Protein AF-A0A964Z6X6-F1 (afdb_monomer)

Structure (mmCIF, N/CA/C/O backbone):
data_AF-A0A964Z6X6-F1
#
_entry.id   AF-A0A964Z6X6-F1
#
loop_
_atom_site.group_PDB
_atom_site.id
_atom_site.type_symbol
_atom_site.label_atom_id
_atom_site.label_alt_id
_atom_site.label_comp_id
_atom_site.label_asym_id
_atom_site.label_entity_id
_atom_site.label_seq_id
_atom_site.pdbx_PDB_ins_code
_atom_site.Cartn_x
_atom_site.Cartn_y
_atom_site.Cartn_z
_atom_site.occupancy
_atom_site.B_iso_or_equiv
_atom_site.auth_seq_id
_atom_site.auth_comp_id
_atom_site.auth_asym_id
_atom_site.auth_atom_id
_atom_site.pdbx_PDB_model_num
ATOM 1 N N . MET A 1 1 ? -7.745 53.218 -6.695 1.00 44.47 1 MET A N 1
ATOM 2 C CA . MET A 1 1 ? -8.501 52.914 -5.460 1.00 44.47 1 MET A CA 1
ATOM 3 C C . MET A 1 1 ? -7.697 51.912 -4.641 1.00 44.47 1 MET A C 1
ATOM 5 O O . MET A 1 1 ? -7.728 50.730 -4.944 1.00 44.47 1 MET A O 1
ATOM 9 N N . ALA A 1 2 ? -6.902 52.391 -3.682 1.00 48.56 2 ALA A N 1
ATOM 10 C CA . ALA A 1 2 ? -6.043 51.564 -2.833 1.00 48.56 2 ALA A CA 1
ATOM 11 C C . ALA A 1 2 ? -6.650 51.501 -1.425 1.00 48.56 2 ALA A C 1
ATOM 13 O O . ALA A 1 2 ? -6.872 52.538 -0.801 1.00 48.56 2 ALA A O 1
ATOM 14 N N . ARG A 1 3 ? -6.972 50.293 -0.948 1.00 56.75 3 ARG A N 1
ATOM 15 C CA . ARG A 1 3 ? -7.602 50.064 0.358 1.00 56.75 3 ARG A CA 1
ATOM 16 C C . ARG A 1 3 ? -6.505 49.792 1.390 1.00 56.75 3 ARG A C 1
ATOM 18 O O . ARG A 1 3 ? -5.921 48.714 1.413 1.00 56.75 3 ARG A O 1
ATOM 25 N N . LYS A 1 4 ? -6.206 50.812 2.196 1.00 57.31 4 LYS A N 1
ATOM 26 C CA . LYS A 1 4 ? -5.291 50.772 3.344 1.00 57.31 4 LYS A CA 1
ATOM 27 C C . LYS A 1 4 ? -5.904 49.853 4.415 1.00 57.31 4 LYS A C 1
ATOM 29 O O . LYS A 1 4 ? -7.078 50.018 4.741 1.00 57.31 4 LYS A O 1
ATOM 34 N N . LYS A 1 5 ? -5.159 48.850 4.884 1.00 69.25 5 LYS A N 1
ATOM 35 C CA . LYS A 1 5 ? -5.602 47.859 5.879 1.00 69.25 5 LYS A CA 1
ATOM 36 C C . LYS A 1 5 ? -4.838 48.122 7.180 1.00 69.25 5 LYS A C 1
ATOM 38 O O . LYS A 1 5 ? -3.614 48.037 7.173 1.00 69.25 5 LYS A O 1
ATOM 43 N N . ASP A 1 6 ? -5.565 48.498 8.230 1.00 69.62 6 ASP A N 1
ATOM 44 C CA . ASP A 1 6 ? -5.035 48.823 9.563 1.00 69.62 6 ASP A CA 1
ATOM 45 C C . ASP A 1 6 ? -4.527 47.573 10.309 1.00 69.62 6 ASP A C 1
ATOM 47 O O . ASP A 1 6 ? -5.234 46.558 10.314 1.00 69.62 6 ASP A O 1
ATOM 51 N N . PRO A 1 7 ? -3.344 47.632 10.955 1.00 64.44 7 PRO A N 1
ATOM 52 C CA . PRO A 1 7 ? -2.760 46.503 11.687 1.00 64.44 7 PRO A CA 1
ATOM 53 C C . PRO A 1 7 ? -3.059 46.421 13.202 1.00 64.44 7 PRO A C 1
ATOM 55 O O . PRO A 1 7 ? -2.658 45.442 13.820 1.00 64.44 7 PRO A O 1
ATOM 58 N N . ASP A 1 8 ? -3.798 47.345 13.822 1.00 63.06 8 ASP A N 1
ATOM 59 C CA . ASP A 1 8 ? -3.770 47.489 15.297 1.00 63.06 8 ASP A CA 1
ATOM 60 C C . ASP A 1 8 ? -4.960 46.903 16.088 1.00 63.06 8 ASP A C 1
ATOM 62 O O . ASP A 1 8 ? -5.321 47.425 17.140 1.00 63.06 8 ASP A O 1
ATOM 66 N N . ARG A 1 9 ? -5.605 45.813 15.639 1.00 55.88 9 ARG A N 1
ATOM 67 C CA . ARG A 1 9 ? -6.877 45.366 16.263 1.00 55.88 9 ARG A CA 1
ATOM 68 C C . ARG A 1 9 ? -6.854 44.184 17.236 1.00 55.88 9 ARG A C 1
ATOM 70 O O . ARG A 1 9 ? -7.929 43.776 17.655 1.00 55.88 9 ARG A O 1
ATOM 77 N N . PHE A 1 10 ? -5.708 43.632 17.624 1.00 59.47 10 PHE A N 1
ATOM 78 C CA . PHE A 1 10 ? -5.706 42.492 18.556 1.00 59.47 10 PHE A CA 1
ATOM 79 C C . PHE A 1 10 ? -4.608 42.599 19.610 1.00 59.47 10 PHE A C 1
ATOM 81 O O . PHE A 1 10 ? -3.666 41.814 19.667 1.00 59.47 10 PHE A O 1
ATOM 88 N N . ARG A 1 11 ? -4.767 43.599 20.472 1.00 57.81 11 ARG A N 1
ATOM 89 C CA . ARG A 1 11 ? -4.223 43.615 21.828 1.00 57.81 11 ARG A CA 1
ATOM 90 C C . ARG A 1 11 ? -5.431 43.755 22.755 1.00 57.81 11 ARG A C 1
ATOM 92 O O . ARG A 1 11 ? -6.334 44.506 22.415 1.00 57.81 11 ARG A O 1
ATOM 99 N N . GLU A 1 12 ? -5.400 43.044 23.880 1.00 54.84 12 GLU A N 1
ATOM 100 C CA . GLU A 1 12 ? -6.417 42.975 24.950 1.00 54.84 12 GLU A CA 1
ATOM 101 C C . GLU A 1 12 ? -7.394 41.792 24.871 1.00 54.84 12 GLU A C 1
ATOM 103 O O . GLU A 1 12 ? -8.525 41.907 24.416 1.00 54.84 12 GLU A O 1
ATOM 108 N N . GLN A 1 13 ? -6.953 40.654 25.411 1.00 53.03 13 GLN A N 1
ATOM 109 C CA . GLN A 1 13 ? -7.800 39.795 26.244 1.00 53.03 13 GLN A CA 1
ATOM 110 C C . GLN A 1 13 ? -6.893 39.023 27.214 1.00 53.03 13 GLN A C 1
ATOM 112 O O . GLN A 1 13 ? -6.485 37.891 26.977 1.00 53.03 13 GLN A O 1
ATOM 117 N N . SER A 1 14 ? -6.514 39.725 28.283 1.00 59.56 14 SER A N 1
ATOM 118 C CA . SER A 1 14 ? -6.000 39.155 29.528 1.00 59.56 14 SER A CA 1
ATOM 119 C C . SER A 1 14 ? -7.144 39.187 30.535 1.00 59.56 14 SER A C 1
ATOM 121 O O . SER A 1 14 ? -7.663 40.275 30.770 1.00 59.56 14 SER A O 1
ATOM 123 N N . ALA A 1 15 ? -7.513 38.022 31.068 1.00 55.00 15 ALA A N 1
ATOM 124 C CA . ALA A 1 15 ? -8.433 37.716 32.181 1.00 55.00 15 ALA A CA 1
ATOM 125 C C . ALA A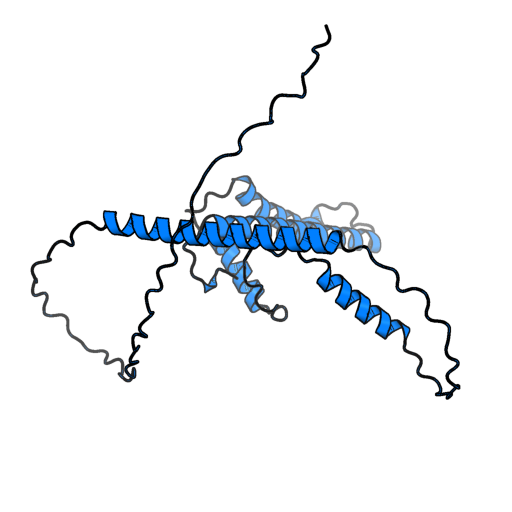 1 15 ? -8.990 36.314 31.843 1.00 55.00 15 ALA A C 1
ATOM 127 O O . ALA A 1 15 ? -9.300 36.064 30.687 1.00 55.00 15 ALA A O 1
ATOM 128 N N . GLU A 1 16 ? -9.123 35.311 32.697 1.00 48.41 16 GLU A N 1
ATOM 129 C CA . GLU A 1 16 ? -9.267 35.237 34.143 1.00 48.41 16 GLU A CA 1
ATOM 130 C C . GLU A 1 16 ? -9.241 33.725 34.484 1.00 48.41 16 GLU A C 1
ATOM 132 O O . GLU A 1 16 ? -9.721 32.933 33.680 1.00 48.41 16 GLU A O 1
ATOM 137 N N . THR A 1 17 ? -8.685 33.356 35.644 1.00 50.44 17 THR A N 1
ATOM 138 C CA . THR A 1 17 ? -9.153 32.286 36.562 1.00 50.44 17 THR A CA 1
ATOM 139 C C . THR A 1 17 ? -9.465 30.881 36.016 1.00 50.44 17 THR A C 1
ATOM 141 O O . THR A 1 17 ? -10.412 30.695 35.269 1.00 50.44 17 THR A O 1
ATOM 144 N N . ASP A 1 18 ? -8.772 29.846 36.506 1.00 48.22 18 ASP A N 1
ATOM 145 C CA . ASP A 1 18 ? -9.263 29.052 37.649 1.00 48.22 18 ASP A CA 1
ATOM 146 C C . ASP A 1 18 ? -8.277 27.929 38.021 1.00 48.22 18 ASP A C 1
ATOM 148 O O . ASP A 1 18 ? -7.705 27.263 37.157 1.00 48.22 18 ASP A O 1
ATOM 152 N N . SER A 1 19 ? -8.079 27.721 39.3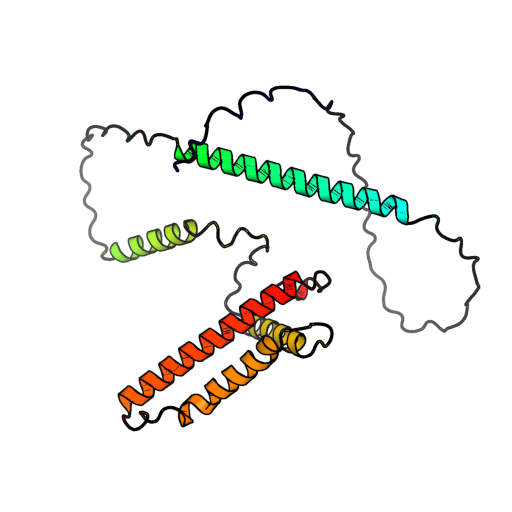20 1.00 55.28 19 SER A N 1
ATOM 153 C CA . SER A 1 19 ? -7.256 26.642 39.878 1.00 55.28 19 SER A CA 1
ATOM 154 C C . SER A 1 19 ? -8.172 25.522 40.372 1.00 55.28 19 SER A C 1
ATOM 156 O O . SER A 1 19 ? -8.854 25.729 41.377 1.00 55.28 19 SER A O 1
ATOM 158 N N . PRO A 1 20 ? -8.171 24.313 39.782 1.00 59.44 20 PRO A N 1
ATOM 159 C CA . PRO A 1 20 ? -8.857 23.191 40.397 1.00 59.44 20 PRO A CA 1
ATOM 160 C C . PRO A 1 20 ? -7.963 22.521 41.447 1.00 59.44 20 PRO A C 1
ATOM 162 O O . PRO A 1 20 ? -6.883 21.995 41.180 1.00 59.44 20 PRO A O 1
ATOM 165 N N . SER A 1 21 ? -8.476 22.577 42.673 1.00 56.41 21 SER A N 1
ATOM 166 C CA . SER A 1 21 ? -8.100 21.807 43.853 1.00 56.41 21 SER A CA 1
ATOM 167 C C . SER A 1 21 ? -7.875 20.325 43.517 1.00 56.41 21 SER A C 1
ATOM 169 O O . SER A 1 21 ? -8.790 19.622 43.096 1.00 56.41 21 SER A O 1
ATOM 171 N N . VAL A 1 22 ? -6.644 19.858 43.739 1.00 58.56 22 VAL A N 1
ATOM 172 C CA . VAL A 1 22 ? -6.261 18.442 43.714 1.00 58.56 22 VAL A CA 1
ATOM 173 C C . VAL A 1 22 ? -6.940 17.751 44.895 1.00 58.56 22 VAL A C 1
ATOM 175 O O . VAL A 1 22 ? -6.644 18.053 46.051 1.00 58.56 22 VAL A O 1
ATOM 178 N N . ARG A 1 23 ? -7.892 16.864 44.597 1.00 56.41 23 ARG A N 1
ATOM 179 C CA . ARG A 1 23 ? -8.524 15.964 45.562 1.00 56.41 23 ARG A CA 1
ATOM 180 C C . ARG A 1 23 ? -7.893 14.587 45.371 1.00 56.41 23 ARG A C 1
ATOM 182 O O . ARG A 1 23 ? -8.145 13.919 44.374 1.00 56.41 23 ARG A O 1
ATOM 189 N N . ASP A 1 24 ? -7.013 14.233 46.300 1.00 58.34 24 ASP A N 1
ATOM 190 C CA . ASP A 1 24 ? -6.432 12.901 46.436 1.00 58.34 24 ASP A CA 1
ATOM 191 C C . ASP A 1 24 ? -7.517 11.929 46.912 1.00 58.34 24 ASP A C 1
ATOM 193 O O . ASP A 1 24 ? -7.808 11.867 48.107 1.00 58.34 24 ASP A O 1
ATOM 197 N N . ASP A 1 25 ? -8.104 11.163 45.992 1.00 56.41 25 ASP A N 1
ATOM 198 C CA . ASP A 1 25 ? -8.909 9.995 46.346 1.00 56.41 25 ASP A CA 1
ATOM 199 C C . ASP A 1 25 ? -8.115 8.714 46.069 1.00 56.41 25 ASP A C 1
ATOM 201 O O . ASP A 1 25 ? -7.705 8.391 44.951 1.00 56.41 25 ASP A O 1
ATOM 205 N N . ALA A 1 26 ? -7.860 8.013 47.170 1.00 53.34 26 ALA A N 1
ATOM 206 C CA . ALA A 1 26 ? -7.090 6.794 47.280 1.00 53.34 26 ALA A CA 1
ATOM 207 C C . ALA A 1 26 ? -7.669 5.661 46.416 1.00 53.34 26 ALA A C 1
ATOM 209 O O . ALA A 1 26 ? -8.783 5.180 46.630 1.00 53.34 26 ALA A O 1
ATOM 210 N N . ILE A 1 27 ? -6.859 5.172 45.477 1.00 57.97 27 ILE A N 1
ATOM 211 C CA . ILE A 1 27 ? -7.132 3.949 44.725 1.00 57.97 27 ILE A CA 1
ATOM 212 C C . ILE A 1 27 ? -6.937 2.762 45.673 1.00 57.97 27 ILE A C 1
ATOM 214 O O . ILE A 1 27 ? -5.822 2.434 46.079 1.00 57.97 27 ILE A O 1
ATOM 218 N N . THR A 1 28 ? -8.047 2.119 46.021 1.00 53.75 28 THR A N 1
ATOM 219 C CA . THR A 1 28 ? -8.070 0.831 46.717 1.00 53.75 28 THR A CA 1
ATOM 220 C C . THR A 1 28 ? -7.868 -0.277 45.672 1.00 53.75 28 THR A C 1
ATOM 222 O O . THR A 1 28 ? -8.615 -0.305 44.691 1.00 53.75 28 THR A O 1
ATOM 225 N N . PRO A 1 29 ? -6.887 -1.187 45.816 1.00 60.28 29 PRO A N 1
ATOM 226 C CA . PRO A 1 29 ? -6.689 -2.279 44.869 1.00 60.28 29 PRO A CA 1
ATOM 227 C C . PRO A 1 29 ? -7.780 -3.337 45.070 1.00 60.28 29 PRO A C 1
ATOM 229 O O . PRO A 1 29 ? -7.806 -4.028 46.086 1.00 60.28 29 PRO A O 1
ATOM 232 N N . SER A 1 30 ? -8.694 -3.460 44.106 1.00 57.00 30 SER A N 1
ATOM 233 C CA . SER A 1 30 ? -9.619 -4.594 44.053 1.00 57.00 30 SER A CA 1
ATOM 234 C C . SER A 1 30 ? -8.895 -5.813 43.489 1.00 57.00 30 SER A C 1
ATOM 236 O O . SER A 1 30 ? -8.651 -5.935 42.290 1.00 57.00 30 SER A O 1
ATOM 238 N N . ASP A 1 31 ? -8.527 -6.667 44.434 1.00 50.44 31 ASP A N 1
ATOM 239 C CA . ASP A 1 31 ? -8.288 -8.102 44.351 1.00 50.44 31 ASP A CA 1
ATOM 240 C C . ASP A 1 31 ? -9.115 -8.769 43.230 1.00 50.44 31 ASP A C 1
ATOM 242 O O . ASP A 1 31 ? -10.325 -8.963 43.344 1.00 50.44 31 ASP A O 1
ATOM 246 N N . THR A 1 32 ? -8.466 -9.069 42.101 1.00 58.72 32 THR A N 1
ATOM 247 C CA . THR A 1 32 ? -9.032 -9.925 41.052 1.00 58.72 32 THR A CA 1
ATOM 248 C C . THR A 1 32 ? -8.594 -11.346 41.356 1.00 58.72 32 THR A C 1
ATOM 250 O O . THR A 1 32 ? -7.538 -11.802 40.921 1.00 58.72 32 THR A O 1
ATOM 253 N N . SER A 1 33 ? -9.411 -12.027 42.152 1.00 52.72 33 SER A N 1
ATOM 254 C CA . SER A 1 33 ? -9.322 -13.464 42.360 1.00 52.72 33 SER A CA 1
ATOM 255 C C . SER A 1 33 ? -9.654 -14.177 41.046 1.00 52.72 33 SER A C 1
ATOM 257 O O . SER A 1 33 ? -10.787 -14.152 40.569 1.00 52.72 33 SER A O 1
ATOM 259 N N . GLU A 1 34 ? -8.636 -14.784 40.453 1.00 54.97 34 GLU A N 1
ATOM 260 C CA . GLU A 1 34 ? -8.698 -15.679 39.301 1.00 54.97 34 GLU A CA 1
ATOM 261 C C . GLU A 1 34 ? -9.162 -17.073 39.775 1.00 54.97 34 GLU A C 1
ATOM 263 O O . GLU A 1 34 ? -8.448 -17.709 40.555 1.00 54.97 34 GLU A O 1
ATOM 268 N N . PRO A 1 35 ? -10.347 -17.582 39.379 1.00 63.59 35 PRO A N 1
ATOM 269 C CA . PRO A 1 35 ? -10.672 -18.986 39.586 1.00 63.59 35 PRO A CA 1
ATOM 270 C C . PRO A 1 35 ? -10.056 -19.853 38.471 1.00 63.59 35 PRO A C 1
ATOM 272 O O . PRO A 1 35 ? -10.027 -19.445 37.306 1.00 63.59 35 PRO A O 1
ATOM 275 N N . PRO A 1 36 ? -9.592 -21.073 38.793 1.00 64.81 36 PRO A N 1
ATOM 276 C CA . PRO A 1 36 ? -8.982 -21.970 37.823 1.00 64.81 36 PRO A CA 1
ATOM 277 C C . PRO A 1 36 ? -10.057 -22.551 36.898 1.00 64.81 36 PRO A C 1
ATOM 279 O O . PRO A 1 36 ? -10.965 -23.252 37.342 1.00 64.81 36 PRO A O 1
ATOM 282 N N . ILE A 1 37 ? -9.939 -22.298 35.593 1.00 58.25 37 ILE A N 1
ATOM 283 C CA . ILE A 1 37 ? -10.743 -22.987 34.580 1.00 58.25 37 ILE A CA 1
ATOM 284 C C . ILE A 1 37 ? -10.154 -24.386 34.393 1.00 58.25 37 ILE A C 1
ATOM 286 O O . ILE A 1 37 ? -9.234 -24.608 33.607 1.00 58.25 37 ILE A O 1
ATOM 290 N N . ALA A 1 38 ? -10.710 -25.334 35.135 1.00 61.53 38 ALA A N 1
ATOM 291 C CA . ALA A 1 38 ? -10.700 -26.741 34.797 1.00 61.53 38 ALA A CA 1
ATOM 292 C C . ALA A 1 38 ? -12.157 -27.189 34.748 1.00 61.53 38 ALA A C 1
ATOM 294 O O . ALA A 1 38 ? -12.706 -27.537 35.781 1.00 61.53 38 ALA A O 1
ATOM 295 N N . GLU A 1 39 ? -12.789 -27.198 33.573 1.00 54.03 39 GLU A N 1
ATOM 296 C CA . GLU A 1 39 ? -13.910 -28.116 33.392 1.00 54.03 39 GLU A CA 1
ATOM 297 C C . GLU A 1 39 ? -14.128 -28.496 31.933 1.00 54.03 39 GLU A C 1
ATOM 299 O O . GLU A 1 39 ? -14.116 -27.682 31.010 1.00 54.03 39 GLU A O 1
ATOM 304 N N . GLN A 1 40 ? -14.235 -29.805 31.771 1.00 49.88 40 GLN A N 1
ATOM 305 C CA . GLN A 1 40 ? -14.379 -30.546 30.541 1.00 49.88 40 GLN A CA 1
ATOM 306 C C . GLN A 1 40 ? -15.715 -30.197 29.884 1.00 49.88 40 GLN A C 1
ATOM 308 O O . GLN A 1 40 ? -16.744 -30.103 30.545 1.00 49.88 40 GLN A O 1
ATOM 313 N N . ALA A 1 41 ? -15.693 -30.046 28.561 1.00 52.09 41 ALA A N 1
ATOM 314 C CA . ALA A 1 41 ? -16.898 -29.982 27.754 1.00 52.09 41 ALA A CA 1
ATOM 315 C C . ALA A 1 41 ? -17.623 -31.336 27.822 1.00 52.09 41 ALA A C 1
ATOM 317 O O . ALA A 1 41 ? -17.306 -32.257 27.066 1.00 52.09 41 ALA A O 1
ATOM 318 N N . ASP A 1 42 ? -18.574 -31.445 28.748 1.00 48.25 42 ASP A N 1
ATOM 319 C CA . ASP A 1 42 ? -19.607 -32.471 28.735 1.00 48.25 42 ASP A CA 1
ATOM 320 C C . ASP A 1 42 ? -20.658 -32.088 27.687 1.00 48.25 42 ASP A C 1
ATOM 322 O O . ASP A 1 42 ? -21.267 -31.016 27.704 1.00 48.25 42 ASP A O 1
ATOM 326 N N . LEU A 1 43 ? -20.794 -32.960 26.700 1.00 51.41 43 LEU A N 1
ATOM 327 C CA . LEU A 1 43 ? -21.494 -32.737 25.446 1.00 51.41 43 LEU A CA 1
ATOM 328 C C . LEU A 1 43 ? -22.867 -33.405 25.524 1.00 51.41 43 LEU A C 1
ATOM 330 O O . LEU A 1 43 ? -23.205 -34.172 24.638 1.00 51.41 43 LEU A O 1
ATOM 334 N N . ASN A 1 44 ? -23.624 -33.180 26.605 1.00 57.22 44 ASN A N 1
ATOM 335 C CA . ASN A 1 44 ? -24.969 -33.735 26.802 1.00 57.22 44 ASN A CA 1
ATOM 336 C C . ASN A 1 44 ? -25.767 -32.939 27.857 1.00 57.22 44 ASN A C 1
ATOM 338 O O . ASN A 1 44 ? -25.913 -33.381 28.993 1.00 57.22 44 ASN A O 1
ATOM 342 N N . GLN A 1 45 ? -26.353 -31.794 27.488 1.00 52.59 45 GLN A N 1
ATOM 343 C CA . GLN A 1 45 ? -27.484 -31.244 28.248 1.00 52.59 45 GLN A CA 1
ATOM 344 C C . GLN A 1 45 ? -28.759 -31.236 27.393 1.00 52.59 45 GLN A C 1
ATOM 346 O O . GLN A 1 45 ? -28.760 -30.646 26.310 1.00 52.59 45 GLN A O 1
ATOM 351 N N . PRO A 1 46 ? -29.839 -31.899 27.850 1.00 54.12 46 PRO A N 1
ATOM 352 C CA . PRO A 1 46 ? -31.125 -31.881 27.174 1.00 54.12 46 PRO A CA 1
ATOM 353 C C . PRO A 1 46 ? -31.821 -30.525 27.356 1.00 54.12 46 PRO A C 1
ATOM 355 O O . PRO A 1 46 ? -31.847 -29.955 28.446 1.00 54.12 46 PRO A O 1
ATOM 358 N N . LEU A 1 47 ? -32.403 -30.035 26.258 1.00 54.72 47 LEU A N 1
ATOM 359 C CA . LEU A 1 47 ? -33.453 -29.018 26.246 1.00 54.72 47 LEU A CA 1
ATOM 360 C C . LEU A 1 47 ? -34.568 -29.471 27.192 1.00 54.72 47 LEU A C 1
ATOM 362 O O . LEU A 1 47 ? -35.238 -30.428 26.841 1.00 54.72 47 LEU A O 1
ATOM 366 N N . ASP A 1 48 ? -34.755 -28.816 28.337 1.00 54.53 48 ASP A N 1
ATOM 367 C CA . ASP A 1 48 ? -36.056 -28.664 29.006 1.00 54.53 48 ASP A CA 1
ATOM 368 C C . ASP A 1 48 ? -35.888 -27.851 30.298 1.00 54.53 48 ASP A C 1
ATOM 370 O O . ASP A 1 48 ? -35.463 -28.382 31.320 1.00 54.53 48 ASP A O 1
ATOM 374 N N . SER A 1 49 ? -36.204 -26.549 30.244 1.00 47.84 49 SER A N 1
ATOM 375 C CA . SER A 1 49 ? -36.765 -25.730 31.344 1.00 47.84 49 SER A CA 1
ATOM 376 C C . SER A 1 49 ? -36.694 -24.241 30.993 1.00 47.84 49 SER A C 1
ATOM 378 O O . SER A 1 49 ? -35.852 -23.494 31.487 1.00 47.84 49 SER A O 1
ATOM 380 N N . ILE A 1 50 ? -37.609 -23.782 30.137 1.00 47.69 50 ILE A N 1
ATOM 381 C CA . ILE A 1 50 ? -37.886 -22.350 29.968 1.00 47.69 50 ILE A CA 1
ATOM 382 C C . ILE A 1 50 ? -38.927 -21.971 31.029 1.00 47.69 50 ILE A C 1
ATOM 384 O O . ILE A 1 50 ? -40.120 -21.872 30.749 1.00 47.69 50 ILE A O 1
ATOM 388 N N . THR A 1 51 ? -38.482 -21.804 32.274 1.00 55.91 51 THR A N 1
ATOM 389 C CA . THR A 1 51 ? -39.292 -21.179 33.326 1.00 55.91 51 THR A CA 1
ATOM 390 C C . THR A 1 51 ? -39.086 -19.673 33.230 1.00 55.91 51 THR A C 1
ATOM 392 O O . THR A 1 51 ? -38.009 -19.157 33.522 1.00 55.91 51 THR A O 1
ATOM 395 N N . ALA A 1 52 ? -40.120 -18.976 32.762 1.00 51.84 52 ALA A N 1
ATOM 396 C CA . ALA A 1 52 ? -40.151 -17.531 32.608 1.00 51.84 52 ALA A CA 1
ATOM 397 C C . ALA A 1 52 ? -39.971 -16.826 33.964 1.00 51.84 52 ALA A C 1
ATOM 399 O O . ALA A 1 52 ? -40.895 -16.761 34.774 1.00 51.84 52 ALA A O 1
ATOM 400 N N . ALA A 1 53 ? -38.778 -16.280 34.199 1.00 55.22 53 ALA A N 1
ATOM 401 C CA . ALA A 1 53 ? -38.553 -15.290 35.241 1.00 55.22 53 ALA A CA 1
ATOM 402 C C . ALA A 1 53 ? -39.058 -13.916 34.752 1.00 55.22 53 ALA A C 1
ATOM 404 O O . ALA A 1 53 ? -38.815 -13.559 33.595 1.00 55.22 53 ALA A O 1
ATOM 405 N N . PRO A 1 54 ? -39.750 -13.128 35.594 1.00 56.50 54 PRO A N 1
ATOM 406 C CA . PRO A 1 54 ? -40.198 -11.790 35.236 1.00 56.50 54 PRO A CA 1
ATOM 407 C C . PRO A 1 54 ? -38.982 -10.889 34.999 1.00 56.50 54 PRO A C 1
ATOM 409 O O . PRO A 1 54 ? -38.240 -10.544 35.917 1.00 56.50 54 PRO A O 1
ATOM 412 N N . THR A 1 55 ? -38.777 -10.528 33.736 1.00 52.53 55 THR A N 1
ATOM 413 C CA . THR A 1 55 ? -37.765 -9.577 33.285 1.00 52.53 55 THR A CA 1
ATOM 414 C C . THR A 1 55 ? -38.056 -8.209 33.897 1.00 52.53 55 THR A C 1
ATOM 416 O O . THR A 1 55 ? -38.942 -7.485 33.445 1.00 52.53 55 THR A O 1
ATOM 419 N N . ALA A 1 56 ? -37.312 -7.853 34.944 1.00 53.78 56 ALA A N 1
ATOM 420 C CA . ALA A 1 56 ? -37.203 -6.475 35.391 1.00 53.78 56 ALA A CA 1
ATOM 421 C C . ALA A 1 56 ? -36.590 -5.659 34.245 1.00 53.78 56 ALA A C 1
ATOM 423 O O . ALA A 1 56 ? -35.486 -5.945 33.785 1.00 53.78 56 ALA A O 1
ATOM 424 N N . ILE A 1 57 ? -37.343 -4.684 33.743 1.00 58.12 57 ILE A N 1
ATOM 425 C CA . ILE A 1 57 ? -36.915 -3.767 32.687 1.00 58.12 57 ILE A CA 1
ATOM 426 C C . ILE A 1 57 ? -35.759 -2.926 33.255 1.00 58.12 57 ILE A C 1
ATOM 428 O O . ILE A 1 57 ? -35.983 -2.209 34.235 1.00 58.12 57 ILE A O 1
ATOM 432 N N . PRO A 1 58 ? -34.535 -3.001 32.698 1.00 62.47 58 PRO A N 1
ATOM 433 C CA . PRO A 1 58 ? -33.436 -2.168 33.158 1.00 62.47 58 PRO A CA 1
ATOM 434 C C . PRO A 1 58 ? -33.743 -0.699 32.851 1.00 62.47 58 PRO A C 1
ATOM 436 O O . PRO A 1 58 ? -34.079 -0.310 31.731 1.00 62.47 58 PRO A O 1
ATOM 439 N N . VAL A 1 59 ? -33.660 0.101 33.906 1.00 59.66 59 VAL A N 1
ATOM 440 C CA . VAL A 1 59 ? -33.887 1.541 33.936 1.00 59.66 59 VAL A CA 1
ATOM 441 C C . VAL A 1 59 ? -32.779 2.250 33.142 1.00 59.66 59 VAL A C 1
ATOM 443 O O . VAL A 1 59 ? -31.610 2.143 33.478 1.00 59.66 59 VAL A O 1
ATOM 446 N N . ASN A 1 60 ? -33.179 2.968 32.087 1.00 59.44 60 ASN A N 1
ATOM 447 C CA . ASN A 1 60 ? -32.477 4.063 31.395 1.00 59.44 60 ASN A CA 1
ATOM 448 C C . ASN A 1 60 ? -30.950 3.938 31.131 1.00 59.44 60 ASN A C 1
ATOM 450 O O . ASN A 1 60 ? -30.156 4.580 31.814 1.00 59.44 60 ASN A O 1
ATOM 454 N N . PRO A 1 61 ? -30.526 3.299 30.020 1.00 61.34 61 PRO A N 1
ATOM 455 C CA . PRO A 1 61 ? -29.125 3.286 29.557 1.00 61.34 61 PRO A CA 1
ATOM 456 C C . PRO A 1 61 ? -28.621 4.625 28.970 1.00 61.34 61 PRO A C 1
ATOM 458 O O . PRO A 1 61 ? -27.524 4.696 28.422 1.00 61.34 61 PRO A O 1
ATOM 461 N N . VAL A 1 62 ? -29.423 5.694 29.017 1.00 59.72 62 VAL A N 1
ATOM 462 C CA . VAL A 1 62 ? -29.093 6.981 28.374 1.00 59.72 62 VAL A CA 1
ATOM 463 C C . VAL A 1 62 ? -28.179 7.846 29.249 1.00 59.72 62 VAL A C 1
ATOM 465 O O . VAL A 1 62 ? -27.402 8.630 28.712 1.00 59.72 62 VAL A O 1
ATOM 468 N N . ALA A 1 63 ? -28.226 7.689 30.577 1.00 66.19 63 ALA A N 1
ATOM 469 C CA . ALA A 1 63 ? -27.386 8.466 31.492 1.00 66.19 63 ALA A CA 1
ATOM 470 C C . ALA A 1 63 ? -25.912 8.015 31.457 1.00 66.19 63 ALA A C 1
ATOM 472 O O . ALA A 1 63 ? -25.012 8.851 31.411 1.00 66.19 63 ALA A O 1
ATOM 473 N N . ASP A 1 64 ? -25.660 6.707 31.355 1.00 68.00 64 ASP A N 1
ATOM 474 C CA . ASP A 1 64 ? -24.298 6.149 31.374 1.00 68.00 64 ASP A CA 1
ATOM 475 C C . ASP A 1 64 ? -23.512 6.430 30.081 1.00 68.00 64 ASP A C 1
ATOM 477 O O . ASP A 1 64 ? -22.282 6.512 30.085 1.00 68.00 64 ASP A O 1
ATOM 481 N N . ALA A 1 65 ? -24.212 6.639 28.960 1.00 73.38 65 ALA A N 1
ATOM 482 C CA . ALA A 1 65 ? -23.581 6.984 27.687 1.00 73.38 65 ALA A CA 1
ATOM 483 C C . ALA A 1 65 ? -22.921 8.377 27.707 1.00 73.38 65 ALA A C 1
ATOM 485 O O . ALA A 1 65 ? -21.938 8.595 26.993 1.00 73.38 65 ALA A O 1
ATOM 486 N N . GLY A 1 66 ? -23.440 9.304 28.525 1.00 80.62 66 GLY A N 1
ATOM 487 C CA . GLY A 1 66 ? -22.883 10.649 28.688 1.00 80.62 66 GLY A CA 1
ATOM 488 C C . GLY A 1 66 ? -21.509 10.619 29.353 1.00 80.62 66 GLY A C 1
ATOM 489 O O . GLY A 1 66 ? -20.541 11.133 28.792 1.00 80.62 66 GLY A O 1
ATOM 490 N N . HIS A 1 67 ? -21.396 9.908 30.476 1.00 83.19 67 HIS A N 1
ATOM 491 C CA . HIS A 1 67 ? -20.147 9.807 31.236 1.00 83.19 67 HIS A CA 1
ATOM 492 C C . HIS A 1 67 ? -19.011 9.153 30.440 1.00 83.19 67 HIS A C 1
ATOM 494 O O . HIS A 1 67 ? -17.870 9.605 30.487 1.00 83.19 67 HIS A O 1
ATOM 500 N N . HIS A 1 68 ? -19.316 8.151 29.611 1.00 80.19 68 HIS A N 1
ATOM 501 C CA . HIS A 1 68 ? -18.298 7.536 28.757 1.00 80.19 68 HIS A CA 1
ATOM 502 C C . HIS A 1 68 ? -17.766 8.487 27.663 1.00 80.19 68 HIS A C 1
ATOM 504 O O . HIS A 1 68 ? -16.613 8.370 27.241 1.00 80.19 68 HIS A O 1
ATOM 510 N N . LEU A 1 69 ? -18.576 9.434 27.177 1.00 82.62 69 LEU A N 1
ATOM 511 C CA . LEU A 1 69 ? -18.118 10.449 26.221 1.00 82.62 69 LEU A CA 1
ATOM 512 C C . LEU A 1 69 ? -17.259 11.519 26.897 1.00 82.62 69 LEU A C 1
ATOM 514 O O . LEU A 1 69 ? -16.242 11.914 26.325 1.00 82.62 69 LEU A O 1
ATOM 518 N N . GLU A 1 70 ? -17.633 11.938 28.103 1.00 92.56 70 GLU A N 1
ATOM 519 C CA . GLU A 1 70 ? -16.863 12.877 28.926 1.00 92.56 70 GLU A CA 1
ATOM 520 C C . GLU A 1 70 ? -15.472 12.313 29.250 1.00 92.56 70 GLU A C 1
ATOM 522 O O . GLU A 1 70 ? -14.466 12.984 29.016 1.00 92.56 70 GLU A O 1
ATOM 527 N N . ASP A 1 71 ? -15.392 11.038 29.641 1.00 88.56 71 ASP A N 1
ATOM 528 C CA . ASP A 1 71 ? -14.122 10.339 29.881 1.00 88.56 71 ASP A CA 1
ATOM 529 C C . ASP A 1 71 ? -13.251 10.227 28.624 1.00 88.56 71 ASP A C 1
ATOM 531 O O . ASP A 1 71 ? -12.019 10.272 28.675 1.00 88.56 71 ASP A O 1
ATOM 535 N N . ARG A 1 72 ? -13.870 10.060 27.454 1.00 83.19 72 ARG A N 1
ATOM 536 C CA . ARG A 1 72 ? -13.124 10.026 26.190 1.00 83.19 72 ARG A CA 1
ATOM 537 C C . ARG A 1 72 ? -12.633 11.409 25.786 1.00 83.19 72 ARG A C 1
ATOM 539 O O . ARG A 1 72 ? -11.529 11.509 25.251 1.00 83.19 72 ARG A O 1
ATOM 546 N N . LEU A 1 73 ? -13.422 12.452 26.032 1.00 95.31 73 LEU A N 1
ATOM 547 C CA . LEU A 1 73 ? -13.027 13.835 25.776 1.00 95.31 73 LEU A CA 1
ATOM 548 C C . LEU A 1 73 ? -11.881 14.264 26.693 1.00 95.31 73 LEU A C 1
ATOM 550 O O . LEU A 1 73 ? -10.898 14.802 26.190 1.00 95.31 73 LEU A O 1
ATOM 554 N N . SER A 1 74 ? -11.936 13.929 27.983 1.00 94.81 74 SER A N 1
ATOM 555 C CA . SER A 1 74 ? -10.859 14.239 28.933 1.00 94.81 74 SER A CA 1
ATOM 556 C C . SER A 1 74 ? -9.548 13.522 28.576 1.00 94.81 74 SER A C 1
ATOM 558 O O . SER A 1 74 ? -8.462 14.109 28.616 1.00 94.81 74 SER A O 1
ATOM 560 N N . ARG A 1 75 ? -9.624 12.266 28.112 1.00 90.50 75 ARG A N 1
ATOM 561 C CA . ARG A 1 75 ? -8.458 11.547 27.566 1.00 90.50 75 ARG A CA 1
ATOM 562 C C . ARG A 1 75 ? -7.901 12.204 26.302 1.00 90.50 75 ARG A C 1
ATOM 564 O O . ARG A 1 75 ? -6.688 12.275 26.140 1.00 90.50 75 ARG A O 1
ATOM 571 N N . LEU A 1 76 ? -8.751 12.700 25.405 1.00 92.38 76 LEU A N 1
ATOM 572 C CA . LEU A 1 76 ? -8.279 13.406 24.209 1.00 92.38 76 LEU A CA 1
ATOM 573 C C . LEU A 1 76 ? -7.620 14.742 24.561 1.00 92.38 76 LEU A C 1
ATOM 575 O O . LEU A 1 76 ? -6.548 15.051 24.039 1.00 92.38 76 LEU A O 1
ATOM 579 N N . GLU A 1 77 ? -8.208 15.497 25.479 1.00 97.31 77 GLU A N 1
ATOM 580 C CA . GLU A 1 77 ? -7.668 16.772 25.944 1.00 97.31 77 GLU A CA 1
ATOM 581 C C . GLU A 1 77 ? -6.289 16.600 26.593 1.00 97.31 77 GLU A C 1
ATOM 583 O O . GLU A 1 77 ? -5.331 17.276 26.215 1.00 97.31 77 GLU A O 1
ATOM 588 N N . THR A 1 78 ? -6.137 15.608 27.472 1.00 95.50 78 THR A N 1
ATOM 589 C CA . THR A 1 78 ? -4.837 15.286 28.086 1.00 95.50 78 THR A CA 1
ATOM 590 C C . THR A 1 78 ? -3.790 14.860 27.054 1.00 95.50 78 THR A C 1
ATOM 592 O O . THR A 1 78 ? -2.636 15.288 27.139 1.00 95.50 78 THR A O 1
ATOM 595 N N . THR A 1 79 ? -4.170 14.090 26.026 1.00 87.50 79 THR A N 1
ATOM 596 C CA . THR A 1 79 ? -3.233 13.745 24.941 1.00 87.50 79 THR A CA 1
ATOM 597 C C . THR A 1 79 ? -2.814 14.954 24.104 1.00 87.50 79 THR A C 1
ATOM 599 O O . THR A 1 79 ? -1.653 15.033 23.701 1.00 87.50 79 THR A O 1
ATOM 602 N N . LEU A 1 80 ? -3.713 15.914 23.874 1.00 95.81 80 LEU A N 1
ATOM 603 C CA . LEU A 1 80 ? -3.393 17.142 23.145 1.00 95.81 80 LEU A CA 1
ATOM 604 C C . LEU A 1 80 ? -2.441 18.040 23.933 1.00 95.81 80 LEU A C 1
ATOM 606 O O . LEU A 1 80 ? -1.446 18.498 23.371 1.00 95.81 80 LEU A O 1
ATOM 610 N N . LEU A 1 81 ? -2.691 18.226 25.231 1.00 97.06 81 LEU A N 1
ATOM 611 C CA . LEU A 1 81 ? -1.790 18.981 26.106 1.00 97.06 81 LEU A CA 1
ATOM 612 C C . LEU A 1 81 ? -0.388 18.359 26.136 1.00 97.06 81 LEU A C 1
ATOM 614 O O . LEU A 1 81 ? 0.615 19.069 26.051 1.00 97.06 81 LEU A O 1
ATOM 618 N N . HIS A 1 82 ? -0.305 17.027 26.170 1.00 92.75 82 HIS A N 1
ATOM 619 C CA . HIS A 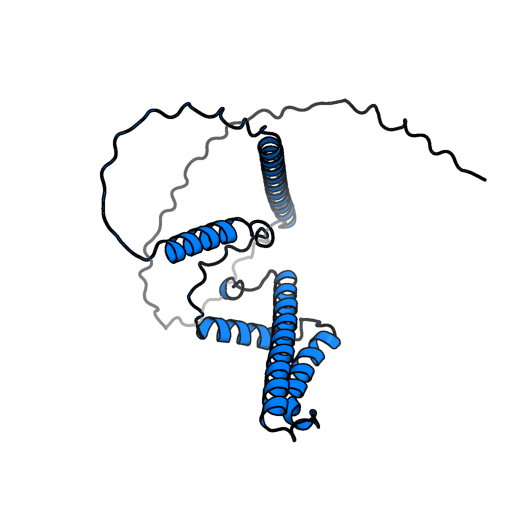1 82 ? 0.974 16.323 26.129 1.00 92.75 82 HIS A CA 1
ATOM 620 C C . HIS A 1 82 ? 1.732 16.548 24.809 1.00 92.75 82 HIS A C 1
ATOM 622 O O . HIS A 1 82 ? 2.942 16.785 24.825 1.00 92.75 82 HIS A O 1
ATOM 628 N N . LEU A 1 83 ? 1.040 16.533 23.663 1.00 91.06 83 LEU A N 1
ATOM 629 C CA . LEU A 1 83 ? 1.663 16.832 22.367 1.00 91.06 83 LEU A CA 1
ATOM 630 C C . LEU A 1 83 ? 2.161 18.278 22.286 1.00 91.06 83 LEU A C 1
ATOM 632 O O . LEU A 1 83 ? 3.274 18.509 21.814 1.00 91.06 83 LEU A O 1
ATOM 636 N N . GLN A 1 84 ? 1.386 19.231 22.801 1.00 96.38 84 GLN A N 1
ATOM 637 C CA . GLN A 1 84 ? 1.783 20.638 22.842 1.00 96.38 84 GLN A CA 1
ATOM 638 C C . GLN A 1 84 ? 3.040 20.848 23.701 1.00 96.38 84 GLN A C 1
ATOM 640 O O . GLN A 1 84 ? 3.937 21.608 23.333 1.00 96.38 84 GLN A O 1
ATOM 645 N N . GLN A 1 85 ? 3.152 20.130 24.820 1.00 96.12 85 GLN A N 1
ATOM 646 C CA . GLN A 1 85 ? 4.337 20.181 25.673 1.00 96.12 85 GLN A CA 1
ATOM 647 C C . GLN A 1 85 ? 5.582 19.597 24.987 1.00 96.12 85 GLN A C 1
ATOM 649 O O . GLN A 1 85 ? 6.690 20.115 25.157 1.00 96.12 85 GLN A O 1
ATOM 654 N N . ILE A 1 86 ? 5.421 18.532 24.194 1.00 93.94 86 ILE A N 1
ATOM 655 C CA . ILE A 1 86 ? 6.515 17.975 23.386 1.00 93.94 86 ILE A CA 1
ATOM 656 C C . ILE A 1 86 ? 6.965 18.988 22.329 1.00 93.94 86 ILE A C 1
ATOM 658 O O . ILE A 1 86 ? 8.167 19.184 22.157 1.00 93.94 86 ILE A O 1
ATOM 662 N N . GLU A 1 87 ? 6.028 19.658 21.657 1.00 95.12 87 GLU A N 1
ATOM 663 C CA . GLU A 1 87 ? 6.345 20.684 20.658 1.00 95.12 87 GLU A CA 1
ATOM 664 C C . GLU A 1 87 ? 7.139 21.843 21.273 1.00 95.12 87 GLU A C 1
ATOM 666 O O . GLU A 1 87 ? 8.175 22.235 20.735 1.00 95.12 87 GLU A O 1
ATOM 671 N N . GLN A 1 88 ? 6.733 22.320 22.453 1.00 95.38 88 GLN A N 1
ATOM 672 C CA . GLN A 1 88 ? 7.481 23.342 23.188 1.00 95.38 88 GLN A CA 1
ATOM 673 C C . GLN A 1 88 ? 8.901 22.882 23.534 1.00 95.38 88 GLN A C 1
ATOM 675 O O . GLN A 1 88 ? 9.854 23.624 23.309 1.00 95.38 88 GLN A O 1
ATOM 680 N N . ARG A 1 89 ? 9.074 21.633 23.987 1.00 91.56 89 ARG A N 1
ATOM 681 C CA . ARG A 1 89 ? 10.416 21.077 24.231 1.00 91.56 89 ARG A CA 1
ATOM 682 C C . ARG A 1 89 ? 11.274 21.018 22.971 1.00 91.56 89 ARG A C 1
ATOM 684 O O . ARG A 1 89 ? 12.480 21.231 23.056 1.00 91.56 89 ARG A O 1
ATOM 691 N N . LEU A 1 90 ? 10.690 20.704 21.818 1.00 91.62 90 LEU A N 1
ATOM 692 C CA . LEU A 1 90 ? 11.433 20.671 20.557 1.00 91.62 90 LEU A CA 1
ATOM 693 C C . LEU A 1 90 ? 11.845 22.076 20.106 1.00 91.62 90 LEU A C 1
ATOM 695 O O . LEU A 1 90 ? 12.970 22.248 19.635 1.00 91.62 90 LEU A O 1
ATOM 699 N N . LEU A 1 91 ? 10.979 23.073 20.297 1.00 93.06 91 LEU A N 1
ATOM 700 C CA . LEU A 1 91 ? 11.310 24.476 20.035 1.00 93.06 91 LEU A CA 1
ATOM 701 C C . LEU A 1 91 ? 12.430 24.976 20.958 1.00 93.06 91 LEU A C 1
ATOM 703 O O . LEU A 1 91 ? 13.353 25.644 20.490 1.00 93.06 91 LEU A O 1
ATOM 707 N N . ASP A 1 92 ? 12.406 24.589 22.235 1.00 89.75 92 ASP A N 1
ATOM 708 C CA . ASP A 1 92 ? 13.486 24.904 23.176 1.00 89.75 92 ASP A CA 1
ATOM 709 C C . ASP A 1 92 ? 14.811 24.264 22.748 1.00 89.75 92 ASP A C 1
ATOM 711 O O . ASP A 1 92 ? 15.845 24.931 22.755 1.00 89.75 92 ASP A O 1
ATOM 715 N N . LEU A 1 93 ? 14.790 23.001 22.307 1.00 84.25 93 LEU A N 1
ATOM 716 C CA . LEU A 1 93 ? 15.985 22.313 21.805 1.00 84.25 93 LEU A CA 1
ATOM 717 C C . LEU A 1 93 ? 16.543 22.950 20.527 1.00 84.25 93 LEU A C 1
ATOM 719 O O . LEU A 1 93 ? 17.760 22.986 20.352 1.00 84.25 93 LEU A O 1
ATOM 723 N N . GLN A 1 94 ? 15.684 23.476 19.651 1.00 85.69 94 GLN A N 1
ATOM 724 C CA . GLN A 1 94 ? 16.115 24.183 18.443 1.00 85.69 94 GLN A CA 1
ATOM 725 C C . GLN A 1 94 ? 16.800 25.518 18.766 1.00 85.69 94 GLN A C 1
ATOM 727 O O . GLN A 1 94 ? 17.708 25.935 18.044 1.00 85.69 94 GLN A O 1
ATOM 732 N N . ASN A 1 95 ? 16.393 26.164 19.859 1.00 82.56 95 ASN A N 1
ATOM 733 C CA . ASN A 1 95 ? 16.960 27.425 20.321 1.00 82.56 95 ASN A CA 1
ATOM 734 C C . ASN A 1 95 ? 18.168 27.262 21.245 1.00 82.56 95 ASN A C 1
ATOM 736 O O . ASN A 1 95 ? 18.720 28.280 21.660 1.00 82.56 95 ASN A O 1
ATOM 740 N N . VAL A 1 96 ? 18.618 26.039 21.557 1.00 81.06 96 VAL A N 1
ATOM 741 C CA . VAL A 1 96 ? 19.895 25.849 22.254 1.00 81.06 96 VAL A CA 1
ATOM 742 C C . VAL A 1 96 ? 20.998 26.321 21.306 1.00 81.06 96 VAL A C 1
ATOM 744 O O . VAL A 1 96 ? 21.254 25.654 20.298 1.00 81.06 96 VAL A O 1
ATOM 747 N N . PRO A 1 97 ? 21.667 27.461 21.580 1.00 72.00 97 PRO A N 1
ATOM 748 C CA . PRO A 1 97 ? 22.803 27.858 20.776 1.00 72.00 97 PRO A CA 1
ATOM 749 C C . PRO A 1 97 ? 23.814 26.724 20.889 1.00 72.00 97 PRO A C 1
ATOM 751 O O . PRO A 1 97 ? 24.245 26.383 21.991 1.00 72.00 97 PRO A O 1
ATOM 754 N N . MET A 1 98 ? 24.166 26.114 19.754 1.00 67.38 98 MET A N 1
ATOM 755 C CA . MET A 1 98 ? 25.348 25.269 19.658 1.00 67.38 98 MET A CA 1
ATOM 756 C C . MET A 1 98 ? 26.535 26.150 20.039 1.00 67.38 98 MET A C 1
ATOM 758 O O . MET A 1 98 ? 27.152 26.800 19.196 1.00 67.38 98 MET A O 1
ATOM 762 N N . ALA A 1 99 ? 26.821 26.220 21.336 1.00 69.25 99 ALA A N 1
ATOM 763 C CA . ALA A 1 99 ? 28.068 26.718 21.854 1.00 69.25 99 ALA A CA 1
ATOM 764 C C . ALA A 1 99 ? 29.103 25.722 21.350 1.00 69.25 99 ALA A C 1
ATOM 766 O O . ALA A 1 99 ? 29.301 24.665 21.943 1.00 69.25 99 ALA A O 1
ATOM 767 N N . ILE A 1 100 ? 29.671 26.025 20.181 1.00 67.31 100 ILE A N 1
ATOM 768 C CA . ILE A 1 100 ? 30.819 25.328 19.623 1.00 67.31 100 ILE A CA 1
ATOM 769 C C . ILE A 1 100 ? 31.841 25.305 20.762 1.00 67.31 100 ILE A C 1
ATOM 771 O O . ILE A 1 100 ? 32.302 26.383 21.156 1.00 67.31 100 ILE A O 1
ATOM 775 N N . PRO A 1 101 ? 32.133 24.135 21.364 1.00 70.00 101 PRO A N 1
ATOM 776 C CA . PRO A 1 101 ? 33.108 24.075 22.433 1.00 70.00 101 PRO A CA 1
ATOM 777 C C . PRO A 1 101 ? 34.410 24.622 21.858 1.00 70.00 101 PRO A C 1
ATOM 779 O O . PRO A 1 101 ? 34.871 24.167 20.808 1.00 70.00 101 PRO A O 1
ATOM 782 N N . ALA A 1 102 ? 34.939 25.668 22.496 1.00 74.31 102 ALA A N 1
ATOM 783 C CA . ALA A 1 102 ? 36.173 26.298 22.064 1.00 74.31 102 ALA A CA 1
ATOM 784 C C . ALA A 1 102 ? 37.246 25.207 21.893 1.00 74.31 102 ALA A C 1
ATOM 786 O O . ALA A 1 102 ? 37.322 24.305 22.734 1.00 74.31 102 ALA A O 1
ATOM 787 N N . PRO A 1 103 ? 38.036 25.246 20.805 1.00 71.62 103 PRO A N 1
ATOM 788 C CA . PRO A 1 103 ? 39.025 24.221 20.512 1.00 71.62 103 PRO A CA 1
ATOM 789 C C . PRO A 1 103 ? 39.972 24.081 21.702 1.00 71.62 103 PRO A C 1
ATOM 791 O O . PRO A 1 103 ? 40.749 24.983 22.012 1.00 71.62 103 PRO A O 1
ATOM 794 N N . VAL A 1 104 ? 39.869 22.948 22.394 1.00 76.25 104 VAL A N 1
ATOM 795 C CA . VAL A 1 104 ? 40.788 22.582 23.469 1.00 76.25 104 VAL A CA 1
ATOM 796 C C . VAL A 1 104 ? 42.176 22.441 22.837 1.00 76.25 104 VAL A C 1
ATOM 798 O O . VAL A 1 104 ? 42.308 21.718 21.844 1.00 76.25 104 VAL A O 1
ATOM 801 N N . PRO A 1 105 ? 43.209 23.138 23.344 1.00 74.75 105 PRO A N 1
ATOM 802 C CA . PRO A 1 105 ? 44.547 23.050 22.781 1.00 74.75 105 PRO A CA 1
ATOM 803 C C . PRO A 1 105 ? 45.052 21.597 22.837 1.00 74.75 105 PRO A C 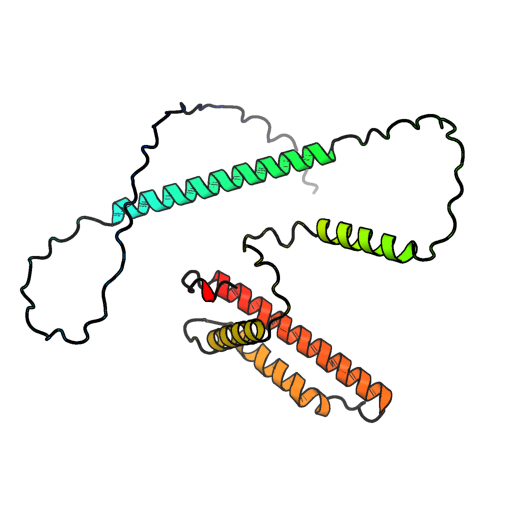1
ATOM 805 O O . PRO A 1 105 ? 44.826 20.905 23.835 1.00 74.75 105 PRO A O 1
ATOM 808 N N . PRO A 1 106 ? 45.723 21.111 21.776 1.00 68.38 106 PRO A N 1
ATOM 809 C CA . PRO A 1 106 ? 46.154 19.725 21.674 1.00 68.38 106 PRO A CA 1
ATOM 810 C C . PRO A 1 106 ? 47.168 19.404 22.774 1.00 68.38 106 PRO A C 1
ATOM 812 O O . PRO A 1 106 ? 48.310 19.858 22.750 1.00 68.38 106 PRO A O 1
ATOM 815 N N . THR A 1 107 ? 46.748 18.587 23.738 1.00 67.00 107 THR A N 1
ATOM 816 C CA . THR A 1 107 ? 47.673 17.894 24.635 1.00 67.00 107 THR A CA 1
ATOM 817 C C . THR A 1 107 ? 48.317 16.775 23.825 1.00 67.00 107 THR A C 1
ATOM 819 O O . THR A 1 107 ? 47.634 15.865 23.358 1.00 67.00 107 THR A O 1
ATOM 822 N N . ALA A 1 108 ? 49.625 16.881 23.596 1.00 55.50 108 ALA A N 1
ATOM 823 C CA . ALA A 1 108 ? 50.418 15.885 22.893 1.00 55.50 108 ALA A CA 1
ATOM 824 C C . ALA A 1 108 ? 50.404 14.563 23.675 1.00 55.50 108 ALA A C 1
ATOM 826 O O . ALA A 1 108 ? 51.042 14.448 24.720 1.00 55.50 108 ALA A O 1
ATOM 827 N N . ILE A 1 109 ? 49.672 13.566 23.176 1.00 55.22 109 ILE A N 1
ATOM 828 C CA . ILE A 1 109 ? 49.745 12.194 23.678 1.00 55.22 109 ILE A CA 1
ATOM 829 C C . ILE A 1 109 ? 50.547 11.384 22.666 1.00 55.22 109 ILE A C 1
ATOM 831 O O . ILE A 1 109 ? 50.249 11.366 21.472 1.00 55.22 109 ILE A O 1
ATOM 835 N N . ALA A 1 110 ? 51.610 10.773 23.180 1.00 60.91 110 ALA A N 1
ATOM 836 C CA . ALA A 1 110 ? 52.581 9.986 22.451 1.00 60.91 110 ALA A CA 1
ATOM 837 C C . ALA A 1 110 ? 51.939 8.821 21.680 1.00 60.91 110 ALA A C 1
ATOM 839 O O . ALA A 1 110 ? 51.057 8.107 22.156 1.00 60.91 110 ALA A O 1
ATOM 840 N N . SER A 1 111 ? 52.445 8.650 20.469 1.00 50.78 111 SER A N 1
ATOM 841 C CA . SER A 1 111 ? 52.129 7.641 19.473 1.00 50.78 111 SER A CA 1
ATOM 842 C C . SER A 1 111 ? 52.399 6.212 19.959 1.00 50.78 111 SER A C 1
ATOM 844 O O . SER A 1 111 ? 53.501 5.883 20.386 1.00 50.78 111 SER A O 1
ATOM 846 N N . SER A 1 112 ? 51.409 5.335 19.785 1.00 62.91 112 SER A N 1
ATOM 847 C CA . SER A 1 112 ? 51.595 3.879 19.706 1.00 62.91 112 SER A CA 1
ATOM 848 C C . SER A 1 112 ? 51.151 3.424 18.309 1.00 62.91 112 SER A C 1
ATOM 850 O O . SER A 1 112 ? 49.984 3.630 17.968 1.00 62.91 112 SER A O 1
ATOM 852 N N . PRO A 1 113 ? 52.030 2.854 17.467 1.00 63.50 113 PRO A N 1
ATOM 853 C CA . PRO A 1 113 ? 51.650 2.365 16.145 1.00 63.50 113 PRO A CA 1
ATOM 854 C C . PRO A 1 113 ? 51.016 0.970 16.249 1.00 63.50 113 PRO A C 1
ATOM 856 O O . PRO A 1 113 ? 51.655 0.032 16.717 1.00 63.50 113 PRO A O 1
ATOM 859 N N . SER A 1 114 ? 49.775 0.821 15.777 1.00 53.62 114 SER A N 1
ATOM 860 C CA . SER A 1 114 ? 49.150 -0.487 15.538 1.00 53.62 114 SER A CA 1
ATOM 861 C C . SER A 1 114 ? 48.859 -0.648 14.040 1.00 53.62 114 SER A C 1
ATOM 863 O O . SER A 1 114 ? 48.300 0.276 13.439 1.00 53.62 114 SER A O 1
ATOM 865 N N . PRO A 1 115 ? 49.267 -1.762 13.405 1.00 63.59 115 PRO A N 1
ATOM 866 C CA . PRO A 1 115 ? 49.175 -1.928 11.965 1.00 63.59 115 PRO A CA 1
ATOM 867 C C . PRO A 1 115 ? 47.802 -2.457 11.522 1.00 63.59 115 PRO A C 1
ATOM 869 O O . PRO A 1 115 ? 47.290 -3.447 12.030 1.00 63.59 115 PRO A O 1
ATOM 872 N N . THR A 1 116 ? 47.277 -1.799 10.489 1.00 58.94 116 THR A N 1
ATOM 873 C CA . THR A 1 116 ? 46.633 -2.405 9.313 1.00 58.94 116 THR A CA 1
ATOM 874 C C . THR A 1 116 ? 45.478 -3.389 9.547 1.00 58.94 116 THR A C 1
ATOM 876 O O . THR A 1 116 ? 45.662 -4.602 9.573 1.00 58.94 116 THR A O 1
ATOM 879 N N . ALA A 1 117 ? 44.249 -2.863 9.511 1.00 57.09 117 ALA A N 1
ATOM 880 C CA . ALA A 1 117 ? 43.067 -3.613 9.079 1.00 57.09 117 ALA A CA 1
ATOM 881 C C . ALA A 1 117 ? 42.331 -2.816 7.977 1.00 57.09 117 ALA A C 1
ATOM 883 O O . ALA A 1 117 ? 41.913 -1.680 8.222 1.00 57.09 117 ALA A O 1
ATOM 884 N N . PRO A 1 118 ? 42.176 -3.359 6.756 1.00 60.75 118 PRO A N 1
ATOM 885 C CA . PRO A 1 118 ? 41.655 -2.619 5.613 1.00 60.75 118 PRO A CA 1
ATOM 886 C C . PRO A 1 118 ? 40.140 -2.809 5.500 1.00 60.75 118 PRO A C 1
ATOM 888 O O . PRO A 1 118 ? 39.719 -3.600 4.678 1.00 60.75 118 PRO A O 1
ATOM 891 N N . ASN A 1 119 ? 39.312 -2.157 6.329 1.00 56.16 119 ASN A N 1
ATOM 892 C CA . ASN A 1 119 ? 37.836 -2.224 6.192 1.00 56.16 119 ASN A CA 1
ATOM 893 C C . ASN A 1 119 ? 37.068 -1.033 6.818 1.00 56.16 119 ASN A C 1
ATOM 895 O O . ASN A 1 119 ? 35.875 -1.124 7.097 1.00 56.16 119 ASN A O 1
ATOM 899 N N . THR A 1 120 ? 37.710 0.116 7.038 1.00 57.84 120 THR A N 1
ATOM 900 C CA . THR A 1 120 ? 37.092 1.263 7.738 1.00 57.84 120 THR A CA 1
ATOM 901 C C . THR A 1 120 ? 36.023 2.014 6.936 1.00 57.84 120 THR A C 1
ATOM 903 O O . THR A 1 120 ? 35.213 2.725 7.528 1.00 57.84 120 THR A O 1
ATOM 906 N N . LEU A 1 121 ? 35.952 1.838 5.612 1.00 58.56 121 LEU A N 1
ATOM 907 C CA . LEU A 1 121 ? 34.927 2.498 4.790 1.00 58.56 121 LEU A CA 1
ATOM 908 C C . LEU A 1 121 ? 33.536 1.850 4.924 1.00 58.56 121 LEU A C 1
ATOM 910 O O . LEU A 1 121 ? 32.533 2.559 4.891 1.00 58.56 121 LEU A O 1
ATOM 914 N N . LEU A 1 122 ? 33.456 0.535 5.156 1.00 58.00 122 LEU A N 1
ATOM 915 C CA . LEU A 1 122 ? 32.179 -0.165 5.366 1.00 58.00 122 LEU A CA 1
ATOM 916 C C . LEU A 1 122 ? 31.585 0.110 6.755 1.00 58.00 122 LEU A C 1
ATOM 918 O O . LEU A 1 122 ? 30.375 0.290 6.880 1.00 58.00 122 LEU A O 1
ATOM 922 N N . SER A 1 123 ? 32.427 0.234 7.783 1.00 61.28 123 SER A N 1
ATOM 923 C CA . SER A 1 123 ? 31.975 0.563 9.143 1.00 61.28 123 SER A CA 1
ATOM 924 C C . SER A 1 123 ? 31.385 1.970 9.243 1.00 61.28 123 SER A C 1
ATOM 926 O O . SER A 1 123 ? 30.467 2.197 10.028 1.00 61.28 123 SER A O 1
ATOM 928 N N . ASN A 1 124 ? 31.859 2.906 8.413 1.00 61.66 124 ASN A N 1
ATOM 929 C CA . ASN A 1 124 ? 31.279 4.243 8.348 1.00 61.66 124 ASN A CA 1
ATOM 930 C C . ASN A 1 124 ? 29.941 4.261 7.595 1.00 61.66 124 ASN A C 1
ATOM 932 O O . ASN A 1 124 ? 29.050 4.991 7.991 1.00 61.66 124 ASN A O 1
ATOM 936 N N . ALA A 1 125 ? 29.716 3.430 6.573 1.00 60.53 125 ALA A N 1
ATOM 937 C CA . ALA A 1 125 ? 28.399 3.380 5.923 1.00 60.53 125 ALA A CA 1
ATOM 938 C C . ALA A 1 125 ? 27.287 2.877 6.873 1.00 60.53 125 ALA A C 1
ATOM 940 O O . ALA A 1 125 ? 26.152 3.351 6.814 1.00 60.53 125 ALA A O 1
ATOM 941 N N . ALA A 1 126 ? 27.618 1.967 7.797 1.00 65.12 126 ALA A N 1
ATOM 942 C CA . ALA A 1 126 ? 26.668 1.441 8.778 1.00 65.12 126 ALA A CA 1
ATOM 943 C C . ALA A 1 126 ? 26.171 2.505 9.777 1.00 65.12 126 ALA A C 1
ATOM 945 O O . ALA A 1 126 ? 24.999 2.484 10.160 1.00 65.12 126 ALA A O 1
ATOM 946 N N . SER A 1 127 ? 27.013 3.471 10.164 1.00 68.25 127 SER A N 1
ATOM 947 C CA . SER A 1 127 ? 26.609 4.534 11.097 1.00 68.25 127 SER A CA 1
ATOM 948 C C . SER A 1 127 ? 25.655 5.548 10.455 1.00 68.25 127 SER A C 1
ATOM 950 O O . SER A 1 127 ? 24.739 6.031 11.119 1.00 68.25 127 SER A O 1
ATOM 952 N N . TRP A 1 128 ? 25.784 5.803 9.148 1.00 62.03 128 TRP A N 1
ATOM 953 C CA . TRP A 1 128 ? 24.878 6.692 8.410 1.00 62.03 128 TRP A CA 1
ATOM 954 C C . TRP A 1 128 ? 23.511 6.047 8.154 1.00 62.03 128 TRP A C 1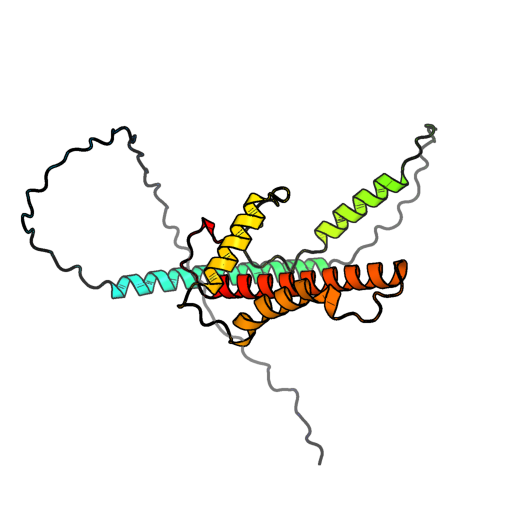
ATOM 956 O O . TRP A 1 128 ? 22.496 6.740 8.202 1.00 62.03 128 TRP A O 1
ATOM 966 N N . ILE A 1 129 ? 23.450 4.723 7.959 1.00 62.50 129 ILE A N 1
ATOM 967 C CA . ILE A 1 129 ? 22.173 3.989 7.882 1.00 62.50 129 ILE A CA 1
ATOM 968 C C . ILE A 1 129 ? 21.451 4.039 9.239 1.00 62.50 129 ILE A C 1
ATOM 970 O O . ILE A 1 129 ? 20.249 4.298 9.277 1.00 62.50 129 ILE A O 1
ATOM 974 N N . GLY A 1 130 ? 22.175 3.883 10.354 1.00 61.78 130 GLY A N 1
ATOM 975 C CA . GLY A 1 130 ? 21.610 4.045 11.700 1.00 61.78 130 GLY A CA 1
ATOM 976 C C . GLY A 1 130 ? 21.099 5.465 11.976 1.00 61.78 130 GLY A C 1
ATOM 977 O O . GLY A 1 130 ? 20.003 5.634 12.508 1.00 61.78 130 GLY A O 1
ATOM 978 N N . ALA A 1 131 ? 21.843 6.489 11.546 1.00 61.03 131 ALA A N 1
ATOM 979 C CA . ALA A 1 131 ? 21.441 7.888 11.695 1.00 61.03 131 ALA A CA 1
ATOM 980 C C . ALA A 1 131 ? 20.244 8.266 10.797 1.00 61.03 131 ALA A C 1
ATOM 982 O O . ALA A 1 131 ? 19.367 9.015 11.222 1.00 61.03 131 ALA A O 1
ATOM 983 N N . GLY A 1 132 ? 20.156 7.710 9.583 1.00 56.00 132 GLY A N 1
ATOM 984 C CA . GLY A 1 132 ? 19.044 7.948 8.656 1.00 56.00 132 GLY A CA 1
ATOM 985 C C . GLY A 1 132 ? 17.717 7.331 9.112 1.00 56.00 132 GLY A C 1
ATOM 986 O O . GLY A 1 132 ? 16.660 7.925 8.901 1.00 56.00 132 GLY A O 1
ATOM 987 N N . VAL A 1 133 ? 17.756 6.185 9.802 1.00 56.84 133 VAL A N 1
ATOM 988 C CA . VAL A 1 133 ? 16.560 5.571 10.413 1.00 56.84 133 VAL A CA 1
ATOM 989 C C . VAL A 1 133 ? 15.985 6.457 11.528 1.00 56.84 133 VAL A C 1
ATOM 991 O O . VAL A 1 133 ? 14.768 6.521 11.689 1.00 56.84 133 VAL A O 1
ATOM 994 N N . GLY A 1 134 ? 16.837 7.205 12.237 1.00 56.00 134 GLY A N 1
ATOM 995 C CA . GLY A 1 134 ? 16.429 8.170 13.263 1.00 56.00 134 GLY A CA 1
ATOM 996 C C . GLY A 1 134 ? 15.925 9.520 12.734 1.00 56.00 134 GLY A C 1
ATOM 997 O O . GLY A 1 134 ? 15.357 10.277 13.513 1.00 56.00 134 GLY A O 1
ATOM 998 N N . LEU A 1 135 ? 16.100 9.822 11.438 1.00 53.62 135 LEU A N 1
ATOM 999 C CA . LEU A 1 135 ? 15.684 11.085 10.795 1.00 53.62 135 LEU A CA 1
ATOM 1000 C C . LEU A 1 135 ? 14.407 10.969 9.941 1.00 53.62 135 LEU A C 1
ATOM 1002 O O . LEU A 1 135 ? 13.945 11.962 9.381 1.00 53.62 135 LEU A O 1
ATOM 1006 N N . LEU A 1 136 ? 13.757 9.800 9.938 1.00 46.72 136 LEU A N 1
ATOM 1007 C CA . LEU A 1 136 ? 12.361 9.646 9.507 1.00 46.72 136 LEU A CA 1
ATOM 1008 C C . LEU A 1 136 ? 11.310 9.659 10.660 1.00 46.72 136 LEU A C 1
ATOM 1010 O O . LEU A 1 136 ? 10.304 8.951 10.537 1.00 46.72 136 LEU A O 1
ATOM 1014 N N . PRO A 1 137 ? 11.432 10.430 11.770 1.00 49.19 137 PRO A N 1
ATOM 1015 C CA . PRO A 1 137 ? 10.403 10.486 12.796 1.00 49.19 137 PRO A CA 1
ATOM 1016 C C . PRO A 1 137 ? 9.418 11.610 12.458 1.00 49.19 137 PRO A C 1
ATOM 1018 O O . PRO A 1 137 ? 9.593 12.752 12.863 1.00 49.19 137 PRO A O 1
ATOM 1021 N N . SER A 1 138 ? 8.389 11.315 11.665 1.00 48.88 138 SER A N 1
ATOM 1022 C CA . SER A 1 138 ? 7.148 12.126 11.670 1.00 48.88 138 SER A CA 1
ATOM 1023 C C . SER A 1 138 ? 6.050 11.579 10.766 1.00 48.88 138 SER A C 1
ATOM 1025 O O . SER A 1 138 ? 4.879 11.742 11.086 1.00 48.88 138 SER A O 1
ATOM 1027 N N . ILE A 1 139 ? 6.371 10.851 9.692 1.00 49.78 139 ILE A N 1
ATOM 1028 C CA . ILE A 1 139 ? 5.322 10.259 8.831 1.00 49.78 139 ILE A CA 1
ATOM 1029 C C . ILE A 1 139 ? 4.692 9.007 9.485 1.00 49.78 139 ILE A C 1
ATOM 1031 O O . ILE A 1 139 ? 3.622 8.558 9.086 1.00 49.78 139 ILE A O 1
ATOM 1035 N N . ILE A 1 140 ? 5.325 8.464 10.531 1.00 48.31 140 ILE A N 1
ATOM 1036 C CA . ILE A 1 140 ? 4.891 7.255 11.256 1.00 48.31 140 ILE A CA 1
ATOM 1037 C C . ILE A 1 140 ? 4.166 7.601 12.576 1.00 48.31 140 ILE A C 1
ATOM 1039 O O . ILE A 1 140 ? 3.548 6.738 13.187 1.00 48.31 140 ILE A O 1
ATOM 1043 N N . ALA A 1 141 ? 4.140 8.870 13.001 1.00 46.16 141 ALA A N 1
ATOM 1044 C CA . ALA A 1 141 ? 3.557 9.302 14.280 1.00 46.16 141 ALA A CA 1
ATOM 1045 C C . ALA A 1 141 ? 2.013 9.381 14.280 1.00 46.16 141 ALA A C 1
ATOM 1047 O O . ALA A 1 141 ? 1.420 10.215 14.960 1.00 46.16 141 ALA A O 1
ATOM 1048 N N . ARG A 1 142 ? 1.345 8.502 13.525 1.00 47.50 142 ARG A N 1
ATOM 1049 C CA . ARG A 1 142 ? -0.100 8.276 13.617 1.00 47.50 142 ARG A CA 1
ATOM 1050 C C . ARG A 1 142 ? -0.371 6.820 13.996 1.00 47.50 142 ARG A C 1
ATOM 1052 O O . ARG A 1 142 ? -0.927 6.060 13.224 1.00 47.50 142 ARG A O 1
ATOM 1059 N N . GLY A 1 143 ? 0.077 6.465 15.197 1.00 43.75 143 GLY A N 1
ATOM 1060 C CA . GLY A 1 143 ? -0.761 5.765 16.171 1.00 43.75 143 GLY A CA 1
ATOM 1061 C C . GLY A 1 143 ? -1.155 4.306 15.955 1.00 43.75 143 GLY A C 1
ATOM 1062 O O . GLY A 1 143 ? -1.999 3.859 16.720 1.00 43.75 143 GLY A O 1
ATOM 1063 N N . ASP A 1 144 ? -0.561 3.560 15.026 1.00 50.88 144 ASP A N 1
ATOM 1064 C CA . ASP A 1 144 ? -0.592 2.095 15.114 1.00 50.88 144 ASP A CA 1
ATOM 1065 C C . ASP A 1 144 ? 0.754 1.620 15.683 1.00 50.88 144 ASP A C 1
ATOM 1067 O O . ASP A 1 144 ? 1.802 2.063 15.192 1.00 50.88 144 ASP A O 1
ATOM 1071 N N . PRO A 1 145 ? 0.776 0.776 16.738 1.00 48.06 145 PRO A N 1
ATOM 1072 C CA . PRO A 1 145 ? 2.010 0.164 17.200 1.00 48.06 145 PRO A CA 1
ATOM 1073 C C . PRO A 1 145 ? 2.575 -0.595 16.009 1.00 48.06 145 PRO A C 1
ATOM 1075 O O . PRO A 1 145 ? 1.998 -1.585 15.570 1.00 48.06 145 PRO A O 1
ATOM 1078 N N . VAL A 1 146 ? 3.667 -0.086 15.441 1.00 51.19 146 VAL A N 1
ATOM 1079 C CA . VAL A 1 146 ? 4.372 -0.746 14.348 1.00 51.19 146 VAL A CA 1
ATOM 1080 C C . VAL A 1 146 ? 4.872 -2.058 14.928 1.00 51.19 146 VAL A C 1
ATOM 1082 O O . VAL A 1 146 ? 5.924 -2.095 15.569 1.00 51.19 146 VAL A O 1
ATOM 1085 N N . ALA A 1 147 ? 4.066 -3.110 14.759 1.00 53.44 147 ALA A N 1
ATOM 1086 C CA . ALA A 1 147 ? 4.424 -4.478 15.052 1.00 53.44 147 ALA A CA 1
ATOM 1087 C C . ALA A 1 147 ? 5.834 -4.659 14.504 1.00 53.44 147 ALA A C 1
ATOM 1089 O O . ALA A 1 147 ? 6.088 -4.338 13.337 1.00 53.44 147 ALA A O 1
ATOM 1090 N N . SER A 1 148 ? 6.769 -5.037 15.382 1.00 50.41 148 SER A N 1
ATOM 1091 C CA . SER A 1 148 ? 8.170 -5.253 15.033 1.00 50.41 148 SER A CA 1
ATOM 1092 C C . SER A 1 148 ? 8.192 -5.991 13.706 1.00 50.41 148 SER A C 1
ATOM 1094 O O . SER A 1 148 ? 7.681 -7.108 13.662 1.00 50.41 148 SER A O 1
ATOM 1096 N N . ARG A 1 149 ? 8.642 -5.322 12.633 1.00 53.38 149 ARG A N 1
ATOM 1097 C CA . ARG A 1 149 ? 8.488 -5.787 11.249 1.00 53.38 149 ARG A CA 1
ATOM 1098 C C . ARG A 1 149 ? 8.985 -7.222 11.160 1.00 53.38 149 ARG A C 1
ATOM 1100 O O . ARG A 1 149 ? 10.188 -7.453 11.050 1.00 53.38 149 ARG A O 1
ATOM 1107 N N . ALA A 1 150 ? 8.058 -8.170 11.257 1.00 57.91 150 ALA A N 1
ATOM 1108 C CA . ALA A 1 150 ? 8.373 -9.570 11.124 1.00 57.91 150 ALA A CA 1
ATOM 1109 C C . ALA A 1 150 ? 8.923 -9.740 9.704 1.00 57.91 150 ALA A C 1
ATOM 1111 O O . ALA A 1 150 ? 8.412 -9.101 8.774 1.00 57.91 150 ALA A O 1
ATOM 1112 N N . PRO A 1 151 ? 10.002 -10.517 9.522 1.00 65.06 151 PRO A N 1
ATOM 1113 C CA . PRO A 1 151 ? 10.583 -10.725 8.206 1.00 65.06 151 PRO A CA 1
ATOM 1114 C C . PRO A 1 151 ? 9.480 -11.223 7.275 1.00 65.06 151 PRO A C 1
ATOM 1116 O O . PRO A 1 151 ? 8.863 -12.238 7.573 1.00 65.06 151 PRO A O 1
ATOM 1119 N N . PHE A 1 152 ? 9.222 -10.443 6.220 1.00 66.94 152 PHE A N 1
ATOM 1120 C CA . PHE A 1 152 ? 8.238 -10.612 5.145 1.00 66.94 152 PHE A CA 1
ATOM 1121 C C . PHE A 1 152 ? 7.643 -12.031 5.071 1.00 66.94 152 PHE A C 1
ATOM 1123 O O . PHE A 1 152 ? 8.080 -12.866 4.278 1.00 66.94 152 PHE A O 1
ATOM 1130 N N . SER A 1 153 ? 6.679 -12.338 5.944 1.00 77.81 153 SER A N 1
ATOM 1131 C CA . SER A 1 153 ? 6.099 -13.675 5.983 1.00 77.81 153 SER A CA 1
ATOM 1132 C C . SER A 1 153 ? 5.053 -13.746 4.887 1.00 77.81 153 SER A C 1
ATOM 1134 O O . SER A 1 153 ? 4.146 -12.917 4.844 1.00 77.81 153 SER A O 1
ATOM 1136 N N . LEU A 1 154 ? 5.136 -14.750 4.013 1.00 79.12 154 LEU A N 1
ATOM 1137 C CA . LEU A 1 154 ? 4.123 -14.982 2.978 1.00 79.12 154 LEU A CA 1
ATOM 1138 C C . LEU A 1 154 ? 2.706 -15.055 3.571 1.00 79.12 154 LEU A C 1
ATOM 1140 O O . LEU A 1 154 ? 1.742 -14.677 2.911 1.00 79.12 154 LEU A O 1
ATOM 1144 N N . THR A 1 155 ? 2.575 -15.492 4.827 1.00 79.12 155 THR A N 1
ATOM 1145 C CA . THR A 1 155 ? 1.296 -15.516 5.547 1.00 79.12 155 THR A CA 1
ATOM 1146 C C . THR A 1 155 ? 0.711 -14.122 5.753 1.00 79.12 155 THR A C 1
ATOM 1148 O O . THR A 1 155 ? -0.499 -13.971 5.627 1.00 79.12 155 THR A O 1
ATOM 1151 N N . GLU A 1 156 ? 1.549 -13.116 6.010 1.00 78.75 156 GLU A N 1
ATOM 1152 C CA . GLU A 1 156 ? 1.146 -11.713 6.157 1.00 78.75 156 GLU A CA 1
ATOM 1153 C C . GLU A 1 156 ? 0.624 -11.184 4.822 1.00 78.75 156 GLU A C 1
ATOM 1155 O O . GLU A 1 156 ? -0.480 -10.657 4.745 1.00 78.75 156 GLU A O 1
ATOM 1160 N N . THR A 1 157 ? 1.356 -11.445 3.732 1.00 78.50 157 THR A N 1
ATOM 1161 C CA . THR A 1 157 ? 0.929 -11.055 2.381 1.00 78.50 157 THR A CA 1
ATOM 1162 C C . THR A 1 157 ? -0.386 -11.730 1.983 1.00 78.50 157 THR A C 1
ATOM 1164 O O . THR A 1 157 ? -1.246 -11.097 1.375 1.00 78.50 157 THR A O 1
ATOM 1167 N N . ILE A 1 158 ? -0.579 -13.006 2.333 1.00 81.38 158 ILE A N 1
ATOM 1168 C CA . ILE A 1 158 ? -1.832 -13.730 2.069 1.00 81.38 158 ILE A CA 1
ATOM 1169 C C . ILE A 1 158 ? -2.973 -13.187 2.940 1.00 81.38 158 ILE A C 1
ATOM 1171 O O . ILE A 1 158 ? -4.092 -13.041 2.443 1.00 81.38 158 ILE A O 1
ATOM 1175 N N . ALA A 1 159 ? -2.720 -12.883 4.215 1.00 79.69 159 ALA A N 1
ATOM 1176 C CA . ALA A 1 159 ? -3.710 -12.286 5.109 1.00 79.69 159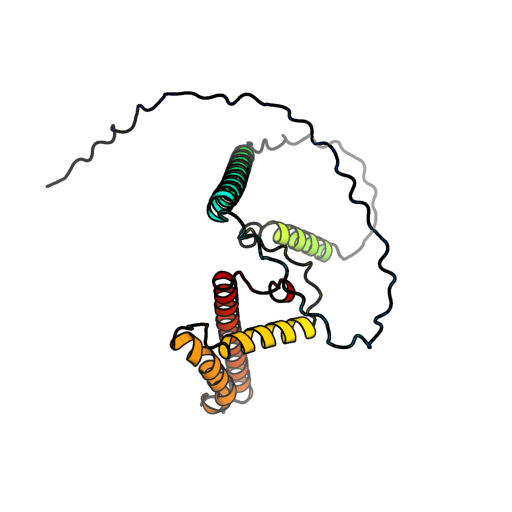 ALA A CA 1
ATOM 1177 C C . ALA A 1 159 ? -4.134 -10.896 4.611 1.00 79.69 159 ALA A C 1
ATOM 1179 O O . ALA A 1 159 ? -5.333 -10.611 4.523 1.00 79.69 159 ALA A O 1
ATOM 1180 N N . GLU A 1 160 ? -3.170 -10.083 4.182 1.00 78.69 160 GLU A N 1
ATOM 1181 C CA . GLU A 1 160 ? -3.400 -8.769 3.592 1.00 78.69 160 GLU A CA 1
ATOM 1182 C C . GLU A 1 160 ? -4.198 -8.895 2.286 1.00 78.69 160 GLU A C 1
ATOM 1184 O O . GLU A 1 160 ? -5.266 -8.292 2.158 1.00 78.69 160 GLU A O 1
ATOM 1189 N N . LEU A 1 161 ? -3.793 -9.782 1.369 1.00 81.25 161 LEU A N 1
ATOM 1190 C CA . LEU A 1 161 ? -4.512 -10.043 0.117 1.00 81.25 161 LEU A CA 1
ATOM 1191 C C . LEU A 1 161 ? -5.947 -10.532 0.362 1.00 81.25 161 LEU A C 1
ATOM 1193 O O . LEU A 1 161 ? -6.882 -10.115 -0.325 1.00 81.25 161 LEU A O 1
ATOM 1197 N N . ARG A 1 162 ? -6.148 -11.395 1.362 1.00 82.75 162 ARG A N 1
ATOM 1198 C CA . ARG A 1 162 ? -7.477 -11.880 1.750 1.00 82.75 162 ARG A CA 1
ATOM 1199 C C . ARG A 1 162 ? -8.340 -10.760 2.325 1.00 82.75 162 ARG A C 1
ATOM 1201 O O . ARG A 1 162 ? -9.540 -10.736 2.042 1.00 82.75 162 ARG A O 1
ATOM 1208 N N . SER A 1 163 ? -7.762 -9.848 3.107 1.00 78.50 163 SER A N 1
ATOM 1209 C CA . SER A 1 163 ? -8.485 -8.687 3.638 1.00 78.50 163 SER A CA 1
ATOM 1210 C C . SER A 1 163 ? -8.924 -7.740 2.515 1.00 78.50 163 SER A C 1
ATOM 1212 O O . SER A 1 163 ? -10.088 -7.344 2.471 1.00 78.50 163 SER A O 1
ATOM 1214 N N . ILE A 1 164 ? -8.049 -7.503 1.533 1.00 79.75 164 ILE A N 1
ATOM 1215 C CA . ILE A 1 164 ? -8.353 -6.722 0.329 1.00 79.75 164 ILE A CA 1
ATOM 1216 C C . ILE A 1 164 ? -9.459 -7.398 -0.487 1.00 79.75 164 ILE A C 1
ATOM 1218 O O . ILE A 1 164 ? -10.416 -6.739 -0.883 1.00 79.75 164 ILE A O 1
ATOM 1222 N N . ASN A 1 165 ? -9.390 -8.715 -0.699 1.00 82.69 165 ASN A N 1
ATOM 1223 C CA . ASN A 1 165 ? -10.443 -9.437 -1.416 1.00 82.69 165 ASN A CA 1
ATOM 1224 C C . ASN A 1 165 ? -11.801 -9.313 -0.700 1.00 82.69 165 ASN A C 1
ATOM 1226 O O . ASN A 1 165 ? -12.812 -8.999 -1.324 1.00 82.69 165 ASN A O 1
ATOM 1230 N N . ARG A 1 166 ? -11.826 -9.464 0.633 1.00 83.06 166 ARG A N 1
ATOM 1231 C CA . ARG A 1 166 ? -13.047 -9.240 1.423 1.00 83.06 166 ARG A CA 1
ATOM 1232 C C . ARG A 1 166 ? -13.594 -7.822 1.266 1.00 83.06 166 ARG A C 1
ATOM 1234 O O . ARG A 1 166 ? -14.805 -7.685 1.146 1.00 83.06 166 ARG A O 1
ATOM 1241 N N . MET A 1 167 ? -12.736 -6.803 1.200 1.00 84.38 167 MET A N 1
ATOM 1242 C CA . MET A 1 167 ? -13.155 -5.416 0.965 1.00 84.38 167 MET A CA 1
ATOM 1243 C C . MET A 1 167 ? -13.902 -5.242 -0.368 1.00 84.38 167 MET A C 1
ATOM 1245 O O . MET A 1 167 ? -14.854 -4.468 -0.434 1.00 84.38 167 MET A O 1
ATOM 1249 N N . PHE A 1 168 ? -13.504 -5.959 -1.425 1.00 81.69 168 PHE A N 1
ATOM 1250 C CA . PHE A 1 168 ? -14.204 -5.912 -2.717 1.00 81.69 168 PHE A CA 1
ATOM 1251 C C . PHE A 1 168 ? -15.532 -6.669 -2.714 1.00 81.69 168 PHE A C 1
ATOM 1253 O O . PHE A 1 168 ? -16.445 -6.296 -3.450 1.00 81.69 168 PHE A O 1
ATOM 1260 N N . VAL A 1 169 ? -15.631 -7.727 -1.909 1.00 83.75 169 VAL A N 1
ATOM 1261 C CA . VAL A 1 169 ? -16.826 -8.574 -1.832 1.00 83.75 169 VAL A CA 1
ATOM 1262 C C . VAL A 1 169 ? -17.855 -8.026 -0.837 1.00 83.75 169 VAL A C 1
ATOM 1264 O O . VAL A 1 169 ? -19.026 -8.370 -0.956 1.00 83.75 169 VAL A O 1
ATOM 1267 N N . ASP A 1 170 ? -17.467 -7.166 0.112 1.00 84.69 170 ASP A N 1
ATOM 1268 C CA . ASP A 1 170 ? -18.395 -6.592 1.091 1.00 84.69 170 ASP A CA 1
ATOM 1269 C C . ASP A 1 170 ? -19.335 -5.547 0.443 1.00 84.69 170 ASP A C 1
ATOM 1271 O O . ASP A 1 170 ? -18.903 -4.438 0.106 1.00 84.69 170 ASP A O 1
ATOM 1275 N N . PRO A 1 171 ? -20.643 -5.846 0.287 1.00 80.31 171 PRO A N 1
ATOM 1276 C CA . PRO A 1 171 ? -21.592 -4.930 -0.342 1.00 80.31 171 PRO A CA 1
ATOM 1277 C C . PRO A 1 171 ? -21.866 -3.681 0.504 1.00 80.31 171 PRO A C 1
ATOM 1279 O O . PRO A 1 171 ? -22.371 -2.690 -0.028 1.00 80.31 171 PRO A O 1
ATOM 1282 N N . ARG A 1 172 ? -21.539 -3.702 1.805 1.00 83.12 172 ARG A N 1
ATOM 1283 C CA . ARG A 1 172 ? -21.725 -2.556 2.706 1.00 83.12 172 ARG A CA 1
ATOM 1284 C C . ARG A 1 172 ? -20.699 -1.458 2.440 1.00 83.12 172 ARG A C 1
ATOM 1286 O O . ARG A 1 172 ? -20.954 -0.295 2.751 1.00 83.12 172 ARG A O 1
ATOM 1293 N N . TYR A 1 173 ? -19.564 -1.800 1.830 1.00 83.38 173 TYR A N 1
ATOM 1294 C CA . TYR A 1 173 ? -18.534 -0.833 1.494 1.00 83.38 173 TYR A CA 1
ATOM 1295 C C . TYR A 1 173 ? -18.817 -0.189 0.127 1.00 83.38 173 TYR A C 1
ATOM 1297 O O . TYR A 1 173 ? -18.597 -0.752 -0.954 1.00 83.38 173 TYR A O 1
ATOM 1305 N N . SER A 1 174 ? -19.323 1.043 0.166 1.00 82.00 174 SER A N 1
ATOM 1306 C CA . SER A 1 174 ? -19.528 1.880 -1.017 1.00 82.00 174 SER A CA 1
ATOM 1307 C C . SER A 1 174 ? -18.194 2.449 -1.518 1.00 82.00 174 SER A C 1
ATOM 1309 O O . SER A 1 174 ? -17.869 3.626 -1.352 1.00 82.00 174 SER A O 1
ATOM 1311 N N . LEU A 1 175 ? -17.387 1.588 -2.145 1.00 82.31 175 LEU A N 1
ATOM 1312 C CA . LEU A 1 175 ? -16.266 2.032 -2.973 1.00 82.31 175 LEU A CA 1
ATOM 1313 C C . LEU A 1 175 ? -16.781 2.952 -4.078 1.00 82.31 175 LEU A C 1
ATOM 1315 O O . LEU A 1 175 ? -17.831 2.701 -4.679 1.00 82.31 175 LEU A O 1
ATOM 1319 N N . SER A 1 176 ? -16.003 3.991 -4.384 1.00 86.62 176 SER A N 1
ATOM 1320 C CA . SER A 1 176 ? -16.235 4.756 -5.602 1.00 86.62 176 SER A CA 1
ATOM 1321 C C . SER A 1 176 ? -16.206 3.794 -6.792 1.00 86.62 176 SER A C 1
ATOM 1323 O O . SER A 1 176 ? -15.441 2.826 -6.811 1.00 86.62 176 SER A O 1
ATOM 1325 N N . TRP A 1 177 ? -17.043 4.043 -7.798 1.00 86.75 177 TRP A N 1
ATOM 1326 C CA . TRP A 1 177 ? -17.070 3.224 -9.014 1.00 86.75 177 TRP A CA 1
ATOM 1327 C C . TRP A 1 177 ? -15.669 3.083 -9.631 1.00 86.75 177 TRP A C 1
ATOM 1329 O O . TRP A 1 177 ? -15.269 2.000 -10.053 1.00 86.75 177 TRP A O 1
ATOM 1339 N N . LEU A 1 178 ? -14.875 4.155 -9.545 1.00 87.12 178 LEU A N 1
ATOM 1340 C CA . LEU A 1 178 ? -13.481 4.170 -9.959 1.00 87.12 178 LEU A CA 1
ATOM 1341 C C . LEU A 1 178 ? -12.613 3.203 -9.138 1.00 87.12 178 LEU A C 1
ATOM 1343 O O . LEU A 1 178 ? -11.853 2.440 -9.723 1.00 87.12 178 LEU A O 1
ATOM 1347 N N . GLY A 1 179 ? -12.754 3.169 -7.810 1.00 86.56 179 GLY A N 1
ATOM 1348 C CA . GLY A 1 179 ? -12.025 2.239 -6.939 1.00 86.56 179 GLY A CA 1
ATOM 1349 C C . GLY A 1 179 ? -12.374 0.767 -7.182 1.00 86.56 179 GLY A C 1
ATOM 1350 O O . GLY A 1 179 ? -11.530 -0.100 -6.988 1.00 86.56 179 GLY A O 1
ATOM 1351 N N . ARG A 1 180 ? -13.585 0.474 -7.676 1.00 88.56 180 ARG A N 1
ATOM 1352 C CA . ARG A 1 180 ? -13.986 -0.887 -8.079 1.00 88.56 180 ARG A CA 1
ATOM 1353 C C . ARG A 1 180 ? -13.373 -1.315 -9.409 1.00 88.56 180 ARG A C 1
ATOM 1355 O O . ARG A 1 180 ? -13.017 -2.477 -9.561 1.00 88.56 180 ARG A O 1
ATOM 1362 N N . ILE A 1 181 ? -13.254 -0.393 -10.363 1.00 92.69 181 ILE A N 1
ATOM 1363 C CA . ILE A 1 181 ? -12.774 -0.697 -11.722 1.00 92.69 181 ILE A CA 1
ATOM 1364 C C . ILE A 1 181 ? -11.255 -0.608 -11.833 1.00 92.69 181 ILE A C 1
ATOM 1366 O O . ILE A 1 181 ? -10.652 -1.359 -12.592 1.00 92.69 181 ILE A O 1
ATOM 1370 N N . THR A 1 182 ? -10.620 0.282 -11.074 1.00 91.69 182 THR A N 1
ATOM 1371 C CA . THR A 1 182 ? -9.180 0.549 -11.193 1.00 91.69 182 THR A CA 1
ATOM 1372 C C . THR A 1 182 ? -8.322 -0.703 -10.956 1.00 91.69 182 THR A C 1
ATOM 1374 O O . THR A 1 182 ? -7.479 -0.984 -11.805 1.00 91.69 182 THR A O 1
ATOM 1377 N N . PRO A 1 183 ? -8.528 -1.505 -9.891 1.00 89.50 183 PRO A N 1
ATOM 1378 C CA . PRO A 1 183 ? -7.762 -2.732 -9.671 1.00 89.50 183 PRO A CA 1
ATOM 1379 C C . PRO A 1 183 ? -7.903 -3.781 -10.781 1.00 89.50 183 PRO A C 1
ATOM 1381 O O . PRO A 1 183 ? -6.868 -4.203 -11.297 1.00 89.50 183 PRO A O 1
ATOM 1384 N N . PRO A 1 184 ? -9.116 -4.206 -11.204 1.00 91.81 184 PRO A N 1
ATOM 1385 C CA . PRO A 1 184 ? -9.237 -5.173 -12.288 1.00 91.81 184 PRO A CA 1
ATOM 1386 C C . PRO A 1 184 ? -8.730 -4.608 -13.614 1.00 91.81 184 PRO A C 1
ATOM 1388 O O . PRO A 1 184 ? -8.148 -5.359 -14.388 1.00 91.81 184 PRO A O 1
ATOM 1391 N N . LEU A 1 185 ? -8.875 -3.301 -13.866 1.00 94.44 185 LEU A N 1
ATOM 1392 C CA . LEU A 1 185 ? -8.331 -2.660 -15.063 1.00 94.44 185 LEU A CA 1
ATOM 1393 C C . LEU A 1 185 ? -6.796 -2.658 -15.067 1.00 94.44 185 LEU A C 1
ATOM 1395 O O . LEU A 1 185 ? -6.199 -3.001 -16.081 1.00 94.44 185 LEU A O 1
ATOM 1399 N N . LEU A 1 186 ? -6.152 -2.319 -13.945 1.00 91.50 186 LEU A N 1
ATOM 1400 C CA . LEU A 1 186 ? -4.693 -2.388 -13.785 1.00 91.50 186 LEU A CA 1
ATOM 1401 C C . LEU A 1 186 ? -4.182 -3.828 -13.878 1.00 91.50 186 LEU A C 1
ATOM 1403 O O . LEU A 1 186 ? -3.142 -4.065 -14.484 1.00 91.50 186 LEU A O 1
ATOM 1407 N N . LEU A 1 187 ? -4.919 -4.789 -13.316 1.00 90.44 187 LEU A N 1
ATOM 1408 C CA . LEU A 1 187 ? -4.607 -6.211 -13.438 1.00 90.44 187 LEU A CA 1
ATOM 1409 C C . LEU A 1 187 ? -4.705 -6.670 -14.898 1.00 90.44 187 LEU A C 1
ATOM 1411 O O . LEU A 1 187 ? -3.805 -7.347 -15.388 1.00 90.44 187 LEU A O 1
ATOM 1415 N N . LEU A 1 188 ? -5.758 -6.261 -15.614 1.00 94.88 188 LEU A N 1
ATOM 1416 C CA . LEU A 1 188 ? -5.883 -6.514 -17.047 1.00 94.88 188 LEU A CA 1
ATOM 1417 C C . LEU A 1 188 ? -4.716 -5.878 -17.801 1.00 94.88 188 LEU A C 1
ATOM 1419 O O . LEU A 1 188 ? -4.072 -6.552 -18.592 1.00 94.88 188 LEU A O 1
ATOM 1423 N N . ALA A 1 189 ? -4.402 -4.613 -17.526 1.00 92.62 189 ALA A N 1
ATOM 1424 C CA . ALA A 1 189 ? -3.280 -3.920 -18.146 1.00 92.62 189 ALA A CA 1
ATOM 1425 C C . ALA A 1 189 ? -1.948 -4.632 -17.873 1.00 92.62 189 ALA A C 1
ATOM 1427 O O . ALA A 1 189 ? -1.114 -4.705 -18.765 1.00 92.62 189 ALA A O 1
ATOM 1428 N N . PHE A 1 190 ? -1.763 -5.208 -16.682 1.00 91.00 190 PHE A N 1
ATOM 1429 C CA . PHE A 1 190 ? -0.590 -6.009 -16.342 1.00 91.00 190 PHE A CA 1
ATOM 1430 C C . PHE A 1 190 ? -0.517 -7.303 -17.168 1.00 91.00 190 PHE A C 1
ATOM 1432 O O . PHE A 1 190 ? 0.520 -7.590 -17.764 1.00 91.00 190 PHE A O 1
ATOM 1439 N N . ILE A 1 191 ? -1.621 -8.054 -17.258 1.00 92.12 191 ILE A N 1
ATOM 1440 C CA . ILE A 1 191 ? -1.707 -9.313 -18.023 1.00 92.12 191 ILE A CA 1
ATOM 1441 C C . ILE A 1 191 ? -1.549 -9.055 -19.529 1.00 92.12 191 ILE A C 1
ATOM 1443 O O . ILE A 1 191 ? -0.814 -9.762 -20.216 1.00 92.12 191 ILE A O 1
ATOM 1447 N N . PHE A 1 192 ? -2.211 -8.020 -20.043 1.00 94.12 192 PHE A N 1
ATOM 1448 C CA . PHE A 1 192 ? -2.200 -7.647 -21.455 1.00 94.12 192 PHE A CA 1
ATOM 1449 C C . PHE A 1 192 ? -1.045 -6.710 -21.833 1.00 94.12 192 PHE A C 1
ATOM 1451 O O . PHE A 1 192 ? -0.914 -6.364 -23.005 1.00 94.12 192 PHE A O 1
ATOM 1458 N N . SER A 1 193 ? -0.162 -6.345 -20.894 1.00 88.62 193 SER A N 1
ATOM 1459 C CA . SER A 1 193 ? 0.982 -5.455 -21.151 1.00 88.62 193 SER A CA 1
ATOM 1460 C C . SER A 1 193 ? 1.854 -5.962 -22.299 1.00 88.62 193 SER A C 1
ATOM 1462 O O . SER A 1 193 ? 2.364 -5.159 -23.074 1.00 88.62 193 SER A O 1
ATOM 1464 N N . SER A 1 194 ? 2.000 -7.283 -22.428 1.00 85.62 194 SER A N 1
ATOM 1465 C CA . SER A 1 194 ? 2.810 -7.903 -23.483 1.00 85.62 194 SER A CA 1
ATOM 1466 C C . SER A 1 194 ? 2.209 -7.694 -24.882 1.00 85.62 194 SER A C 1
ATOM 1468 O O . SER A 1 194 ? 2.931 -7.527 -25.859 1.00 85.62 194 SER A O 1
ATOM 1470 N N . TYR A 1 195 ? 0.878 -7.612 -24.982 1.00 88.62 195 TYR A N 1
ATOM 1471 C CA . TYR A 1 195 ? 0.169 -7.417 -26.252 1.00 88.62 195 TYR A CA 1
ATOM 1472 C C . TYR A 1 195 ? 0.129 -5.954 -26.711 1.00 88.62 195 TYR A C 1
ATOM 1474 O O . TYR A 1 195 ? -0.062 -5.690 -27.895 1.00 88.62 195 TYR A O 1
ATOM 1482 N N . VAL A 1 196 ? 0.275 -4.997 -25.790 1.00 83.06 196 VAL A N 1
ATOM 1483 C CA . VAL A 1 196 ? 0.059 -3.566 -26.068 1.00 83.06 196 VAL A CA 1
ATOM 1484 C C . VAL A 1 196 ? 1.333 -2.850 -26.522 1.00 83.06 196 VAL A C 1
ATOM 1486 O O . VAL A 1 196 ? 1.234 -1.780 -27.114 1.00 83.06 196 VAL A O 1
ATOM 1489 N N . VAL A 1 197 ? 2.528 -3.400 -26.279 1.00 82.25 197 VAL A N 1
ATOM 1490 C CA . VAL A 1 197 ? 3.798 -2.720 -26.591 1.00 82.25 197 VAL A CA 1
ATOM 1491 C C . VAL A 1 197 ? 4.303 -3.126 -27.988 1.00 82.25 197 VAL A C 1
ATOM 1493 O O . VAL A 1 197 ? 4.951 -4.163 -28.126 1.00 82.25 197 VAL A O 1
ATOM 1496 N N . PRO A 1 198 ? 4.097 -2.308 -29.044 1.00 76.94 198 PRO A N 1
ATOM 1497 C CA . PRO A 1 198 ? 4.514 -2.646 -30.412 1.00 76.94 198 PRO A CA 1
ATOM 1498 C C . PRO A 1 198 ? 6.042 -2.661 -30.608 1.00 76.94 198 PRO A C 1
ATOM 1500 O O . PRO A 1 198 ? 6.531 -3.121 -31.635 1.00 76.94 198 PRO A O 1
ATOM 1503 N N . PHE A 1 199 ? 6.810 -2.177 -29.626 1.00 69.94 199 PHE A N 1
ATOM 1504 C CA . PHE A 1 199 ? 8.278 -2.145 -29.647 1.00 69.94 199 PHE A CA 1
ATOM 1505 C C . PHE A 1 199 ? 8.941 -3.433 -29.127 1.00 69.94 199 PHE A C 1
ATOM 1507 O O . PHE A 1 199 ? 10.165 -3.486 -29.000 1.00 69.94 199 PHE A O 1
ATOM 1514 N N . ALA A 1 200 ? 8.164 -4.489 -28.866 1.00 67.31 200 ALA A N 1
ATOM 1515 C CA . ALA A 1 200 ? 8.680 -5.798 -28.457 1.00 67.31 200 ALA A CA 1
ATOM 1516 C C . ALA A 1 200 ? 9.571 -6.483 -29.520 1.00 67.31 200 ALA A C 1
ATOM 1518 O O . ALA A 1 200 ? 10.223 -7.482 -29.231 1.00 67.31 200 ALA A O 1
ATOM 1519 N N . SER A 1 201 ? 9.639 -5.944 -30.743 1.00 81.25 201 SER A N 1
ATOM 1520 C CA . SER A 1 201 ? 10.468 -6.466 -31.836 1.00 81.25 201 SER A CA 1
ATOM 1521 C C . SER A 1 201 ? 11.978 -6.317 -31.607 1.00 81.25 201 SER A C 1
ATOM 1523 O O . SER A 1 201 ? 12.755 -7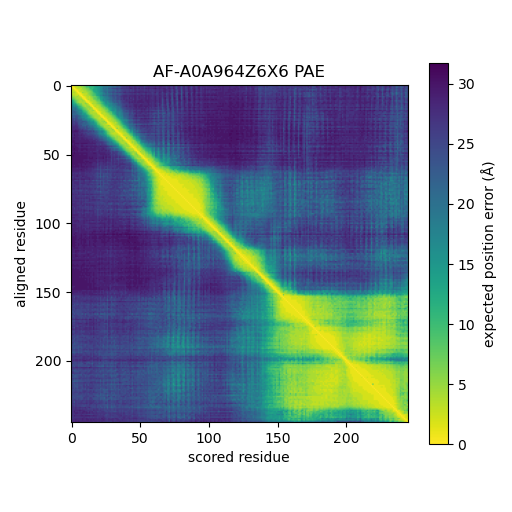.031 -32.240 1.00 81.25 201 SER A O 1
ATOM 1525 N N . VAL A 1 202 ? 12.418 -5.438 -30.696 1.00 90.44 202 VAL A N 1
ATOM 1526 C CA . VAL A 1 202 ? 13.834 -5.326 -30.304 1.00 90.44 202 VAL A CA 1
ATOM 1527 C C . VAL A 1 202 ? 14.078 -6.202 -29.068 1.00 90.44 202 VAL A C 1
ATOM 1529 O O . VAL A 1 202 ? 13.628 -5.832 -27.985 1.00 90.44 202 VAL A O 1
ATOM 1532 N N . PRO A 1 203 ? 14.817 -7.325 -29.162 1.00 89.25 203 PRO A N 1
ATOM 1533 C CA . PRO A 1 203 ? 14.821 -8.357 -28.119 1.00 89.25 203 PRO A CA 1
ATOM 1534 C C . PRO A 1 203 ? 15.347 -7.875 -26.758 1.00 89.25 203 PRO A C 1
ATOM 1536 O O . PRO A 1 203 ? 14.842 -8.295 -25.724 1.00 89.25 203 PRO A O 1
ATOM 1539 N N . VAL A 1 204 ? 16.330 -6.969 -26.732 1.00 93.06 204 VAL A N 1
ATOM 1540 C CA . VAL A 1 204 ? 16.921 -6.472 -25.473 1.00 93.06 204 VAL A CA 1
ATOM 1541 C C . VAL A 1 204 ? 16.151 -5.270 -24.920 1.00 93.06 204 VAL A C 1
ATOM 1543 O O . VAL A 1 204 ? 15.792 -5.239 -23.745 1.00 93.06 204 VAL A O 1
ATOM 1546 N N . VAL A 1 205 ? 15.880 -4.273 -25.768 1.00 90.25 205 VAL A N 1
ATOM 1547 C CA . VAL A 1 205 ? 15.226 -3.022 -25.349 1.00 90.25 205 VAL A CA 1
ATOM 1548 C C . VAL A 1 205 ? 13.741 -3.249 -25.066 1.00 90.25 205 VAL A C 1
ATOM 1550 O O . VAL A 1 205 ? 13.233 -2.756 -24.062 1.00 90.25 205 VAL A O 1
ATOM 1553 N N . GLY A 1 206 ? 13.062 -4.041 -25.900 1.00 88.81 206 GLY A N 1
ATOM 1554 C CA . GLY A 1 206 ? 11.662 -4.414 -25.711 1.00 88.81 206 GLY A CA 1
ATOM 1555 C C . GLY A 1 206 ? 11.448 -5.161 -24.398 1.00 88.81 206 GLY A C 1
ATOM 1556 O O . GLY A 1 206 ? 10.582 -4.770 -23.621 1.00 88.81 206 GLY A O 1
ATOM 1557 N N . TRP A 1 207 ? 12.302 -6.146 -24.093 1.00 91.00 207 TRP A N 1
ATOM 1558 C CA . TRP A 1 207 ? 12.251 -6.880 -22.823 1.00 91.00 207 TRP A CA 1
ATOM 1559 C C . TRP A 1 207 ? 12.431 -5.961 -21.607 1.00 91.00 207 TRP A C 1
ATOM 1561 O O . TRP A 1 207 ? 11.676 -6.056 -20.639 1.00 91.00 207 TRP A O 1
ATOM 1571 N N . LEU A 1 208 ? 13.393 -5.031 -21.655 1.00 93.50 208 LEU A N 1
ATOM 1572 C CA . LEU A 1 208 ? 13.633 -4.103 -20.548 1.00 93.50 208 LEU A CA 1
ATOM 1573 C C . LEU A 1 208 ? 12.453 -3.140 -20.337 1.00 93.50 208 LEU A C 1
ATOM 1575 O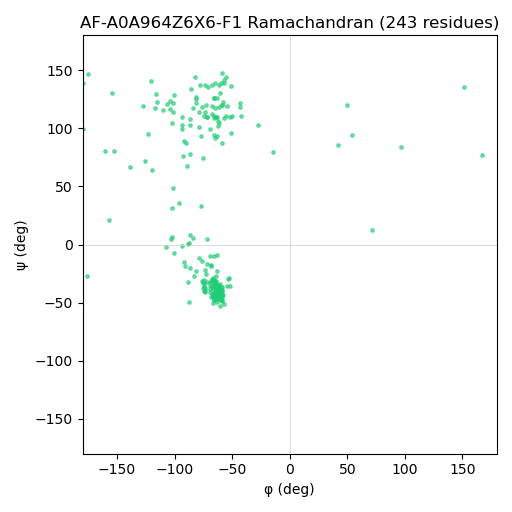 O . LEU A 1 208 ? 12.035 -2.926 -19.199 1.00 93.50 208 LEU A O 1
ATOM 1579 N N . ILE A 1 209 ? 11.901 -2.580 -21.419 1.00 90.19 209 ILE A N 1
ATOM 1580 C CA . ILE A 1 209 ? 10.738 -1.681 -21.362 1.00 90.19 209 ILE A CA 1
ATOM 1581 C C . ILE A 1 209 ? 9.503 -2.429 -20.855 1.00 90.19 209 ILE A C 1
ATOM 1583 O O . ILE A 1 209 ? 8.790 -1.903 -20.002 1.00 90.19 209 ILE A O 1
ATOM 1587 N N . GLU A 1 210 ? 9.267 -3.657 -21.320 1.00 88.69 210 GLU A N 1
ATOM 1588 C CA . GLU A 1 210 ? 8.166 -4.500 -20.843 1.00 88.69 210 GLU A CA 1
ATOM 1589 C C . GLU A 1 210 ? 8.285 -4.754 -19.335 1.00 88.69 210 GLU A C 1
ATOM 1591 O O . GLU A 1 210 ? 7.312 -4.587 -18.596 1.00 88.69 210 GLU A O 1
ATOM 1596 N N . LYS A 1 211 ? 9.488 -5.082 -18.847 1.00 93.06 211 LYS A N 1
ATOM 1597 C CA . LYS A 1 211 ? 9.728 -5.305 -17.414 1.00 93.06 211 LYS A CA 1
ATOM 1598 C C . LYS A 1 211 ? 9.561 -4.037 -16.586 1.00 93.06 211 LYS A C 1
ATOM 1600 O O . LYS A 1 211 ? 8.917 -4.088 -15.539 1.00 93.06 211 LYS A O 1
ATOM 1605 N N . LEU A 1 212 ? 10.079 -2.903 -17.052 1.00 93.00 212 LEU A N 1
ATOM 1606 C CA . LEU A 1 212 ? 9.867 -1.611 -16.393 1.00 93.00 212 LEU A CA 1
ATOM 1607 C C . LEU A 1 212 ? 8.380 -1.243 -16.355 1.00 93.00 212 LEU A C 1
ATOM 1609 O O . LEU A 1 212 ? 7.887 -0.819 -15.311 1.00 93.00 212 LEU A O 1
ATOM 1613 N N . GLY A 1 213 ? 7.650 -1.474 -17.447 1.00 91.69 213 GLY A N 1
ATOM 1614 C CA . GLY A 1 213 ? 6.202 -1.286 -17.512 1.00 91.69 213 GLY A CA 1
ATOM 1615 C C . GLY A 1 213 ? 5.464 -2.149 -16.489 1.00 91.69 213 GLY A C 1
ATOM 1616 O O . GLY A 1 213 ? 4.664 -1.627 -15.713 1.00 91.69 213 GLY A O 1
ATOM 1617 N N . GLN A 1 214 ? 5.794 -3.441 -16.408 1.00 92.44 214 GLN A N 1
ATOM 1618 C CA . GLN A 1 214 ? 5.238 -4.359 -15.406 1.00 92.44 214 GLN A CA 1
ATOM 1619 C C . GLN A 1 214 ? 5.521 -3.889 -13.973 1.00 92.44 214 GLN A C 1
ATOM 1621 O O . GLN A 1 214 ? 4.619 -3.918 -13.135 1.00 92.44 214 GLN A O 1
ATOM 1626 N N . ILE A 1 215 ? 6.739 -3.415 -13.689 1.00 95.12 215 ILE A N 1
ATOM 1627 C CA . ILE A 1 215 ? 7.107 -2.880 -12.370 1.00 95.12 215 ILE A CA 1
ATOM 1628 C C . ILE A 1 215 ? 6.288 -1.627 -12.042 1.00 95.12 215 ILE A C 1
ATOM 1630 O O . ILE A 1 215 ? 5.738 -1.534 -10.946 1.00 95.12 215 ILE A O 1
ATOM 1634 N N . ILE A 1 216 ? 6.164 -0.681 -12.979 1.00 93.69 216 ILE A N 1
ATOM 1635 C CA . ILE A 1 216 ? 5.404 0.562 -12.776 1.00 93.69 216 ILE A CA 1
ATOM 1636 C C . ILE A 1 216 ? 3.916 0.259 -12.555 1.00 93.69 216 ILE A C 1
ATOM 1638 O O . ILE A 1 216 ? 3.320 0.785 -11.613 1.00 93.69 216 ILE A O 1
ATOM 1642 N N . ILE A 1 217 ? 3.321 -0.611 -13.377 1.00 92.81 217 ILE A N 1
ATOM 1643 C CA . ILE A 1 217 ? 1.912 -1.015 -13.251 1.00 92.81 217 ILE A CA 1
ATOM 1644 C C . ILE A 1 217 ? 1.682 -1.748 -11.927 1.00 92.81 217 ILE A C 1
ATOM 1646 O O . ILE A 1 217 ? 0.745 -1.416 -11.201 1.00 92.81 217 ILE A O 1
ATOM 1650 N N . GLY A 1 218 ? 2.550 -2.702 -11.578 1.00 91.38 218 GLY A N 1
ATOM 1651 C CA . GLY A 1 218 ? 2.472 -3.437 -10.316 1.00 91.38 218 GLY A CA 1
ATOM 1652 C C . GLY A 1 218 ? 2.607 -2.519 -9.100 1.00 91.38 218 GLY A C 1
ATOM 1653 O O . GLY A 1 218 ? 1.835 -2.633 -8.148 1.00 91.38 218 GLY A O 1
ATOM 1654 N N . PHE A 1 219 ? 3.522 -1.548 -9.153 1.00 91.06 219 PHE A N 1
ATOM 1655 C CA . PHE A 1 219 ? 3.669 -0.534 -8.111 1.00 91.06 219 PHE A CA 1
ATOM 1656 C C . PHE A 1 219 ? 2.426 0.357 -7.993 1.00 91.06 219 PHE A C 1
ATOM 1658 O O . PHE A 1 219 ? 1.966 0.631 -6.883 1.00 91.06 219 PHE A O 1
ATOM 1665 N N . GLY A 1 220 ? 1.852 0.781 -9.123 1.00 89.62 220 GLY A N 1
ATOM 1666 C CA . GLY A 1 220 ? 0.602 1.538 -9.159 1.00 89.62 220 GLY A CA 1
ATOM 1667 C C . GLY A 1 220 ? -0.560 0.756 -8.546 1.00 89.62 220 GLY A C 1
ATOM 1668 O O . GLY A 1 220 ? -1.269 1.282 -7.689 1.00 89.62 220 GLY A O 1
ATOM 1669 N N . LEU A 1 221 ? -0.702 -0.520 -8.914 1.00 88.81 221 LEU A N 1
ATOM 1670 C CA . LEU A 1 221 ? -1.692 -1.430 -8.344 1.00 88.81 221 LEU A CA 1
ATOM 1671 C C . LEU A 1 221 ? -1.516 -1.536 -6.824 1.00 88.81 221 LEU A C 1
ATOM 1673 O O . LEU A 1 221 ? -2.462 -1.281 -6.083 1.00 88.81 221 LEU A O 1
ATOM 1677 N N . PHE A 1 222 ? -0.298 -1.804 -6.352 1.00 86.38 222 PHE A N 1
ATOM 1678 C CA . PHE A 1 222 ? 0.003 -1.875 -4.922 1.00 86.38 222 PHE A CA 1
ATOM 1679 C C . PHE A 1 222 ? -0.334 -0.570 -4.185 1.00 86.38 222 PHE A C 1
ATOM 1681 O O . PHE A 1 222 ? -0.951 -0.597 -3.122 1.00 86.38 222 PHE A O 1
ATOM 1688 N N . LYS A 1 223 ? 0.007 0.590 -4.761 1.00 89.56 223 LYS A N 1
ATOM 1689 C CA . LYS A 1 223 ? -0.315 1.909 -4.192 1.00 89.56 223 LYS A CA 1
ATOM 1690 C C . LYS A 1 223 ? -1.818 2.148 -4.074 1.00 89.56 223 LYS A C 1
ATOM 1692 O O . LYS A 1 223 ? -2.262 2.631 -3.033 1.00 89.56 223 LYS A O 1
ATOM 1697 N N . VAL A 1 224 ? -2.584 1.823 -5.115 1.00 87.06 224 VAL A N 1
ATOM 1698 C CA . VAL A 1 224 ? -4.047 1.977 -5.113 1.00 87.06 224 VAL A CA 1
ATOM 1699 C C . VAL A 1 224 ? -4.676 1.052 -4.071 1.00 87.06 224 VAL A C 1
ATOM 1701 O O . VAL A 1 224 ? -5.483 1.514 -3.265 1.00 87.06 224 VAL A O 1
ATOM 1704 N N . LEU A 1 225 ? -4.260 -0.218 -4.028 1.00 85.50 225 LEU A N 1
ATOM 1705 C CA . LEU A 1 225 ? -4.740 -1.186 -3.037 1.00 85.50 225 LEU A CA 1
ATOM 1706 C C . LEU A 1 225 ? -4.410 -0.736 -1.608 1.00 85.50 225 LEU A C 1
ATOM 1708 O O . LEU A 1 225 ? -5.289 -0.743 -0.751 1.00 85.50 225 LEU A O 1
ATOM 1712 N N . GLY A 1 226 ? -3.176 -0.291 -1.360 1.00 83.81 226 GLY A N 1
ATOM 1713 C CA . GLY A 1 226 ? -2.750 0.175 -0.040 1.00 83.81 226 GLY A CA 1
ATOM 1714 C C . GLY A 1 226 ? -3.478 1.443 0.418 1.00 83.81 226 GLY A C 1
ATOM 1715 O O . GLY A 1 226 ? -3.800 1.578 1.599 1.00 83.81 226 GLY A O 1
ATOM 1716 N N . TYR A 1 227 ? -3.777 2.368 -0.500 1.00 86.94 227 TYR A N 1
ATOM 1717 C CA . TYR A 1 227 ? -4.569 3.559 -0.186 1.00 86.94 227 TYR A CA 1
ATOM 1718 C C . TYR A 1 227 ? -6.009 3.198 0.200 1.00 86.94 227 TYR A C 1
ATOM 1720 O O . TYR A 1 227 ? -6.504 3.660 1.229 1.00 86.94 227 TYR A O 1
ATOM 1728 N N . GLU A 1 228 ? -6.667 2.338 -0.581 1.00 85.50 228 GLU A N 1
ATOM 1729 C CA . GLU A 1 228 ? -8.038 1.909 -0.285 1.00 85.50 228 GLU A CA 1
ATOM 1730 C C . GLU A 1 228 ? -8.117 1.051 0.985 1.00 85.50 228 GLU A C 1
ATOM 1732 O O . GLU A 1 228 ? -9.041 1.229 1.775 1.00 85.50 228 GLU A O 1
ATOM 1737 N N . ALA A 1 229 ? -7.121 0.198 1.250 1.00 82.88 229 ALA A N 1
ATOM 1738 C CA . ALA A 1 229 ? -7.045 -0.579 2.488 1.00 82.88 229 ALA A CA 1
ATOM 1739 C C . ALA A 1 229 ? -6.963 0.324 3.730 1.00 82.88 229 ALA A C 1
ATOM 1741 O O . ALA A 1 229 ? -7.669 0.095 4.713 1.00 82.88 229 ALA A O 1
ATOM 1742 N N . ARG A 1 230 ? -6.157 1.395 3.683 1.00 82.94 230 ARG A N 1
ATOM 1743 C CA . ARG A 1 230 ? -6.106 2.396 4.765 1.00 82.94 230 ARG A CA 1
ATOM 1744 C C . ARG A 1 230 ? -7.448 3.096 4.944 1.00 82.94 230 ARG A C 1
ATOM 1746 O O . ARG A 1 230 ? -7.960 3.166 6.056 1.00 82.94 230 ARG A O 1
ATOM 1753 N N . ARG A 1 231 ? -8.057 3.533 3.841 1.00 84.62 231 ARG A N 1
ATOM 1754 C CA . ARG A 1 231 ? -9.376 4.178 3.855 1.00 84.62 231 ARG A CA 1
ATOM 1755 C C . ARG A 1 231 ? -10.474 3.266 4.412 1.00 84.62 231 ARG A C 1
ATOM 1757 O O . ARG A 1 231 ? -11.401 3.743 5.061 1.00 84.62 231 ARG A O 1
ATOM 1764 N N . TYR A 1 232 ? -10.376 1.963 4.164 1.00 82.19 232 TYR A N 1
ATOM 1765 C CA . TYR A 1 232 ? -11.300 0.969 4.700 1.00 82.19 232 TYR A CA 1
ATOM 1766 C C . TYR A 1 232 ? -11.191 0.855 6.221 1.00 82.19 232 TYR A C 1
ATOM 1768 O O . TYR A 1 232 ? -12.212 0.877 6.906 1.00 82.19 232 TYR A O 1
ATOM 1776 N N . ARG A 1 233 ? -9.965 0.829 6.761 1.00 78.75 233 ARG A N 1
ATOM 1777 C CA . ARG A 1 233 ? -9.723 0.810 8.215 1.00 78.75 233 ARG A CA 1
ATOM 1778 C C . ARG A 1 233 ? -10.311 2.034 8.914 1.00 78.75 233 ARG A C 1
ATOM 1780 O O . ARG A 1 233 ? -10.917 1.895 9.968 1.00 78.75 233 ARG A O 1
ATOM 1787 N N . GLU A 1 234 ? -10.197 3.209 8.299 1.00 82.62 234 GLU A N 1
ATOM 1788 C CA . GLU A 1 234 ? -10.770 4.451 8.840 1.00 82.62 234 GLU A CA 1
ATOM 1789 C C . GLU A 1 234 ? -12.305 4.417 8.922 1.00 82.62 234 GLU A C 1
ATOM 1791 O O . GLU A 1 234 ? -12.894 5.031 9.809 1.00 82.62 234 GLU A O 1
ATOM 1796 N N . LYS A 1 235 ? -12.969 3.705 8.004 1.00 83.12 235 LYS A N 1
ATOM 1797 C CA . LYS A 1 235 ? -14.437 3.657 7.912 1.00 83.12 235 LYS A CA 1
ATOM 1798 C C . LYS A 1 235 ? -15.081 2.517 8.691 1.00 83.12 235 LYS A C 1
ATOM 1800 O O . LYS A 1 235 ? -16.297 2.531 8.868 1.00 83.12 235 LYS A O 1
ATOM 1805 N N . ALA A 1 236 ? -14.302 1.530 9.112 1.00 78.38 236 ALA A N 1
ATOM 1806 C CA . ALA A 1 236 ? -14.821 0.316 9.718 1.00 78.38 236 ALA A CA 1
ATOM 1807 C C . ALA A 1 236 ? -14.166 0.081 11.096 1.00 78.38 236 ALA A C 1
ATOM 1809 O O . ALA A 1 236 ? -13.335 -0.818 11.247 1.00 78.38 236 ALA A O 1
ATOM 1810 N N . PRO A 1 237 ? -14.533 0.896 12.110 1.00 70.81 237 PRO A N 1
ATOM 1811 C CA . PRO A 1 237 ? -13.943 0.829 13.451 1.00 70.81 237 PRO A CA 1
ATOM 1812 C C . PRO A 1 237 ? -14.210 -0.508 14.161 1.00 70.81 237 PRO A C 1
ATOM 1814 O O . PRO A 1 237 ? -13.426 -0.911 15.023 1.00 70.81 237 PRO A O 1
ATOM 1817 N N . ASP A 1 238 ? -15.258 -1.225 13.749 1.00 77.25 238 ASP A N 1
ATOM 1818 C CA . ASP A 1 238 ? -15.721 -2.472 14.367 1.00 77.25 238 ASP A CA 1
ATOM 1819 C C . ASP A 1 238 ? -14.974 -3.726 13.881 1.00 77.25 238 ASP A C 1
ATOM 1821 O O . ASP A 1 238 ? -15.348 -4.847 14.235 1.00 77.25 238 ASP A O 1
ATOM 1825 N N . LEU A 1 239 ? -13.927 -3.588 13.055 1.00 70.06 239 LEU A N 1
ATOM 1826 C CA . LEU A 1 239 ? -13.178 -4.763 12.614 1.00 70.06 239 LEU A CA 1
ATOM 1827 C C . LEU A 1 239 ? -12.412 -5.414 13.775 1.00 70.06 239 LEU A C 1
ATOM 1829 O O . LEU A 1 239 ? -11.758 -4.708 14.553 1.00 70.06 239 LEU A O 1
ATOM 1833 N N . PRO A 1 240 ? -12.437 -6.761 13.861 1.00 71.50 240 PRO A N 1
ATOM 1834 C CA . PRO A 1 240 ? -11.749 -7.490 14.911 1.00 71.50 240 PRO A CA 1
ATOM 1835 C C . PRO A 1 240 ? -10.244 -7.177 14.891 1.00 71.50 240 PRO A C 1
ATOM 1837 O O . PRO A 1 240 ? -9.676 -6.983 13.810 1.00 71.50 240 PRO A O 1
ATOM 1840 N N . PRO A 1 241 ? -9.576 -7.168 16.061 1.00 68.81 241 PRO A N 1
ATOM 1841 C CA . PRO A 1 241 ? -8.174 -6.767 16.192 1.00 68.81 241 PRO A CA 1
ATOM 1842 C C . PRO A 1 241 ? -7.219 -7.515 15.256 1.00 68.81 241 PRO A C 1
ATOM 1844 O O . PRO A 1 241 ? -6.246 -6.940 14.792 1.00 68.81 241 PRO A O 1
ATOM 1847 N N . SER A 1 242 ? -7.535 -8.761 14.893 1.00 66.31 242 SER A N 1
ATOM 1848 C CA . SER A 1 242 ? -6.748 -9.576 13.959 1.00 66.31 242 SER A CA 1
ATOM 1849 C C . SER A 1 242 ? -6.718 -9.054 12.513 1.00 66.31 242 SER A C 1
ATOM 1851 O O . SER A 1 242 ? -6.000 -9.605 11.687 1.00 66.31 242 SER A O 1
ATOM 1853 N N . LEU A 1 243 ? -7.542 -8.058 12.173 1.00 59.38 243 LEU A N 1
ATOM 1854 C CA . LEU A 1 243 ? -7.541 -7.375 10.872 1.00 59.38 243 LEU A CA 1
ATOM 1855 C C . LEU A 1 243 ? -6.973 -5.946 10.959 1.00 59.38 243 LEU A C 1
ATOM 1857 O O . LEU A 1 243 ? -6.856 -5.274 9.932 1.00 59.38 243 LEU A O 1
ATOM 1861 N N . ARG A 1 244 ? -6.608 -5.485 12.164 1.00 65.44 244 ARG A N 1
ATOM 1862 C CA . ARG A 1 244 ? -5.856 -4.248 12.408 1.00 65.44 244 ARG A CA 1
ATOM 1863 C C . ARG A 1 244 ? -4.359 -4.586 12.375 1.00 65.44 244 ARG A C 1
ATOM 1865 O O . ARG A 1 244 ? -3.717 -4.627 13.415 1.00 65.44 244 ARG A O 1
ATOM 1872 N N . LEU A 1 245 ? -3.854 -4.954 11.198 1.00 54.97 245 LEU A N 1
ATOM 1873 C CA . LEU A 1 245 ? -2.439 -5.300 10.983 1.00 54.97 245 LEU A CA 1
ATOM 1874 C C . LEU A 1 245 ? -1.602 -4.069 10.642 1.00 54.97 245 LEU A C 1
ATOM 1876 O O . LEU A 1 245 ? -1.992 -3.363 9.681 1.00 54.97 245 LEU A O 1
#

Foldseek 3Di:
DDDDDDDPDDDDDDDDDDDDDDDDDDDDDPDPDDDDPDDDPPPDDDDDDPPDDPDDDDPDPPVVVVVVVVVVVVVVVVVVVVVVVVVVVVVVVVPPPPPVPPDDPDDDDDDDDDDDDPDVVVVVVVVVVVVVVVVPPDVPPPDDPPDPPDPPDVVVVVLLVVLLVVLLVDPVDPDDPCLNVVLVVLVVCLVCVLVPDPPVPPPPVNVVVSVVSNVVSVVVNVVSSVVVLVVVCVVCVPDDVVSVD

Solvent-accessible surface area (backbone atoms only — not comparable to full-atom values)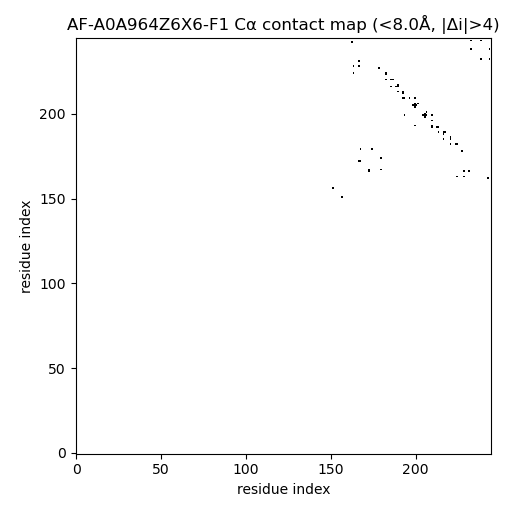: 16489 Å² total; per-residue (Å²): 141,84,85,86,79,85,85,86,82,84,79,89,86,85,84,78,88,84,84,85,79,86,76,90,75,83,85,75,84,79,81,79,82,78,78,84,92,80,78,80,90,77,91,79,81,80,94,81,82,90,72,85,70,86,79,76,79,81,81,69,77,69,66,64,57,51,56,57,49,52,56,50,48,53,54,50,51,54,53,50,54,52,52,53,53,52,52,52,53,51,53,52,60,71,65,52,75,82,72,72,75,74,84,74,78,86,77,90,73,85,89,78,93,78,84,86,76,98,59,68,70,62,62,54,53,53,54,53,54,57,51,52,66,68,70,63,82,62,92,69,77,73,84,62,85,76,66,74,80,65,78,87,44,68,65,55,55,49,50,50,51,50,52,53,50,48,56,75,68,39,84,86,58,84,63,54,72,62,67,64,46,48,56,60,51,47,51,46,50,56,72,44,44,75,80,71,48,86,60,55,82,42,74,68,63,21,52,52,51,52,51,52,49,47,51,51,49,51,50,50,45,52,51,54,51,53,52,51,53,54,54,46,54,75,73,44,81,86,59,59,71,91,74,71,120

pLDDT: mean 71.92, std 15.79, range [43.75, 97.31]

Sequence (245 aa):
MARKKDPDRFREQSAETDSPSVRDDAITPSDTSEPPIAEQADLNQPLDSITAAPTAIPVNPVADAGHHLEDRLSRLETTLLHLQQIEQRLLDLQNVPMAIPAPVPPTAIASSPSPTAPNTLLSNAASWIGAGVGLLPSIIARGDPVASRAPFSLTETIAELRSINRMFVDPRYSLSWLGRITPPLLLLAFIFSSYVVPFASVPVVGWLIEKLGQIIIGFGLFKVLGYEARRYREKAPDLPPSLRL

Mean predicted aligned error: 20.24 Å

Secondary structure (DSSP, 8-state):
-------------------------------------------------------PPPP-THHHHHHHHHHHHHHHHHHHHHHHHHHHHHHHHHTS-----------------------HHHHHHHHHHHHHHTT--STT-SS-------S--HHHHHHHHHHHHHHHH-TTS---HHHHHHHHHHHHHHHHHHHH-GGGGSHHHHHHHHHHHHHHHHHHHHHHHHHHHHHHHHH-TTS-GGG--

Radius of gyration: 32.34 Å; Cα contacts (8 Å, |Δi|>4): 37; chains: 1; bounding box: 93×87×79 Å